Protein AF-A0A7Y2L3R4-F1 (afdb_monomer_lite)

Sequence (223 aa):
LKGSLLLSKILYKQKQALPRLQKMDKNLADEIADIRLYQFEINQQREMISNPTTYVDNLLSTQPADQVTPQLRKTLLELVNTRGDLLDRLNRELSSLLNESITLQLNQKQLLSTSQSLRATLDEQMFWIPSNKPLDLEWLQGAPRQLERQVITLPWTSSFSEVAEGLSKRPLLFLPFLLLMVALLWKRRYLYGKLNKIHQDIGHFKRDSQWHTPLAILINILL

Secondary structure (DSSP, 8-state):
----HHHHHHHHHHHHHS--GGGS-TTHHHHHHHHHHHHHHHHHHHHHTSSHHHHHHHHHTTS-GGG--HHHHHHHHHHHHHHHHHHHHHHHHHHHHHHHHHHHHHHHHHHHHHHHHHHHHHHHHHTTS-SS----HHHHHHHHHHHHHHHHHS-HHHHHHHHHHHHHH-HHHHHHHHHHHHHHHHHHHHHHHHHHHHHHHTT-TTS--TTHHHHHHHHHHH-

pLDDT: mean 79.45, std 12.55, range [40.34, 96.19]

Structure (mmCIF, N/CA/C/O backbone):
data_AF-A0A7Y2L3R4-F1
#
_entry.id   AF-A0A7Y2L3R4-F1
#
loop_
_atom_site.group_PDB
_atom_site.id
_atom_site.type_symbol
_atom_site.label_atom_id
_atom_site.label_alt_id
_atom_site.label_comp_id
_atom_site.label_asym_id
_atom_site.label_entity_id
_atom_site.label_seq_id
_atom_site.pdbx_PDB_ins_code
_atom_site.Cartn_x
_atom_site.Cartn_y
_atom_site.Cartn_z
_atom_site.occupancy
_atom_site.B_iso_or_equiv
_atom_site.auth_seq_id
_atom_site.auth_comp_id
_atom_site.auth_asym_id
_atom_site.auth_atom_id
_atom_site.pdbx_PDB_model_num
ATOM 1 N N . LEU A 1 1 ? 36.677 -8.728 -13.074 1.00 42.22 1 LEU A N 1
ATOM 2 C CA . LEU A 1 1 ? 35.454 -9.390 -12.552 1.00 42.22 1 LEU A CA 1
ATOM 3 C C . LEU A 1 1 ? 34.190 -8.717 -13.111 1.00 42.22 1 LEU A C 1
ATOM 5 O O . LEU A 1 1 ? 33.282 -8.365 -12.374 1.00 42.22 1 LEU A O 1
ATOM 9 N N . LYS A 1 2 ? 34.152 -8.517 -14.435 1.00 40.34 2 LYS A N 1
ATOM 10 C CA . LYS A 1 2 ? 33.036 -7.936 -15.191 1.00 40.34 2 LYS A CA 1
ATOM 11 C C . LYS A 1 2 ? 32.408 -9.078 -15.998 1.00 40.34 2 LYS A C 1
ATOM 13 O O . LYS A 1 2 ? 33.157 -9.810 -16.634 1.00 40.34 2 LYS A O 1
ATOM 18 N N . GLY A 1 3 ? 31.083 -9.226 -15.980 1.00 51.31 3 GLY A N 1
ATOM 19 C CA . GLY A 1 3 ? 30.382 -9.999 -17.016 1.00 51.31 3 GLY A CA 1
ATOM 20 C C . GLY A 1 3 ? 30.016 -11.457 -16.716 1.00 51.31 3 GLY A C 1
ATOM 21 O O . GLY A 1 3 ? 30.081 -12.287 -17.615 1.00 51.31 3 GLY A O 1
ATOM 22 N N . SER A 1 4 ? 29.567 -11.798 -15.504 1.00 60.72 4 SER A N 1
ATOM 23 C CA . SER A 1 4 ? 28.842 -13.067 -15.331 1.00 60.72 4 SER A CA 1
ATOM 24 C C . SER A 1 4 ? 27.381 -12.885 -15.763 1.00 60.72 4 SER A C 1
ATOM 26 O O . SER A 1 4 ? 26.569 -12.340 -15.019 1.00 60.72 4 SER A O 1
ATOM 28 N N . LEU A 1 5 ? 27.033 -13.372 -16.960 1.00 56.62 5 LEU A N 1
ATOM 29 C CA . LEU A 1 5 ? 25.644 -13.549 -17.433 1.00 56.62 5 LEU A CA 1
ATOM 30 C C . LEU A 1 5 ? 24.778 -14.353 -16.441 1.00 56.62 5 LEU A C 1
ATOM 32 O O . LEU A 1 5 ? 23.551 -14.271 -16.440 1.00 56.62 5 LEU A O 1
ATOM 36 N N . LEU A 1 6 ? 25.423 -15.150 -15.590 1.00 56.81 6 LEU A N 1
ATOM 37 C CA . LEU A 1 6 ? 24.792 -15.897 -14.511 1.00 56.81 6 LEU A CA 1
ATOM 38 C C . LEU A 1 6 ? 24.373 -14.968 -13.367 1.00 56.81 6 LEU A C 1
ATOM 40 O O . LEU A 1 6 ? 23.243 -15.074 -12.897 1.00 56.81 6 LEU A O 1
ATOM 44 N N . LEU A 1 7 ? 25.230 -14.014 -12.984 1.00 58.56 7 LEU A N 1
ATOM 45 C CA . LEU A 1 7 ? 24.904 -12.997 -11.982 1.00 58.56 7 LEU A CA 1
ATOM 46 C C . LEU A 1 7 ? 23.735 -12.127 -12.458 1.00 58.56 7 LEU A C 1
ATOM 48 O O . LEU A 1 7 ? 22.776 -11.959 -11.718 1.00 58.56 7 LEU A O 1
ATOM 52 N N . SER A 1 8 ? 23.737 -11.668 -13.712 1.00 60.59 8 SER A N 1
ATOM 53 C CA . SER A 1 8 ? 22.624 -10.874 -14.253 1.00 60.59 8 SER A CA 1
ATOM 54 C C . SER A 1 8 ? 21.303 -11.647 -14.289 1.00 60.59 8 SER A C 1
ATOM 56 O O . SER A 1 8 ? 20.259 -11.103 -13.937 1.00 60.59 8 SER A O 1
ATOM 58 N N . LYS A 1 9 ? 21.334 -12.940 -14.635 1.00 58.69 9 LYS A N 1
ATOM 59 C CA . LYS A 1 9 ? 20.153 -13.816 -14.616 1.00 58.69 9 LYS A CA 1
ATOM 60 C C . LYS A 1 9 ? 19.644 -14.076 -13.194 1.00 58.69 9 LYS A C 1
ATOM 62 O O . LYS A 1 9 ? 18.432 -14.167 -12.998 1.00 58.69 9 LYS A O 1
ATOM 67 N N . ILE A 1 10 ? 20.541 -14.177 -12.211 1.00 67.38 10 ILE A N 1
ATOM 68 C CA . ILE A 1 10 ? 20.192 -14.287 -10.786 1.00 67.38 10 ILE A CA 1
ATOM 69 C C . ILE A 1 10 ? 19.566 -12.978 -10.293 1.00 67.38 10 ILE A C 1
ATOM 71 O O . ILE A 1 10 ? 18.501 -13.026 -9.686 1.00 67.38 10 ILE A O 1
ATOM 75 N N . LEU A 1 11 ? 20.149 -11.825 -10.627 1.00 62.53 11 LEU A N 1
ATOM 76 C CA . LEU A 1 11 ? 19.617 -10.503 -10.279 1.00 62.53 11 LEU A CA 1
ATOM 77 C C . LEU A 1 11 ? 18.235 -10.263 -10.911 1.00 62.53 11 LEU A C 1
ATOM 79 O O . LEU A 1 11 ? 17.314 -9.805 -10.239 1.00 62.53 11 LEU A O 1
ATOM 83 N N . TYR A 1 12 ? 18.036 -10.664 -12.171 1.00 63.12 12 TYR A N 1
ATOM 84 C CA . TYR A 1 12 ? 16.735 -10.571 -12.844 1.00 63.12 12 TYR A CA 1
ATOM 85 C C . TYR A 1 12 ? 15.684 -11.480 -12.189 1.00 63.12 12 TYR A C 1
ATOM 87 O O . TYR A 1 12 ? 14.540 -11.070 -11.988 1.00 63.12 12 TYR A O 1
ATOM 95 N N . LYS A 1 13 ? 16.072 -12.703 -11.794 1.00 61.88 13 LYS A N 1
ATOM 96 C CA . LYS A 1 13 ? 15.208 -13.605 -11.019 1.00 61.88 13 LYS A CA 1
ATOM 97 C C . LYS A 1 13 ? 14.885 -13.042 -9.634 1.00 61.88 13 LYS A C 1
ATOM 99 O O . LYS A 1 13 ? 13.738 -13.135 -9.215 1.00 61.88 13 LYS A O 1
ATOM 104 N N . GLN A 1 14 ? 15.847 -12.419 -8.954 1.00 61.50 14 GLN A N 1
ATOM 105 C CA . GLN A 1 14 ? 15.622 -11.739 -7.675 1.00 61.50 14 GLN A CA 1
ATOM 106 C C . GLN A 1 14 ? 14.656 -10.558 -7.839 1.00 61.50 14 GLN A C 1
ATOM 108 O O . GLN A 1 14 ? 13.700 -10.452 -7.076 1.00 61.50 14 GLN A O 1
ATOM 113 N N . LYS A 1 15 ? 14.808 -9.741 -8.891 1.00 63.41 15 LYS A N 1
ATOM 114 C CA . LYS A 1 15 ? 13.870 -8.654 -9.222 1.00 63.41 15 LYS A CA 1
ATOM 115 C C . LYS A 1 15 ? 12.449 -9.167 -9.468 1.00 63.41 15 LYS A C 1
ATOM 117 O O . LYS A 1 15 ? 11.486 -8.545 -9.026 1.00 63.41 15 LYS A O 1
ATOM 122 N N . GLN A 1 16 ? 12.310 -10.289 -10.175 1.00 64.19 16 GLN A N 1
ATOM 123 C CA . GLN A 1 16 ? 11.012 -10.908 -10.463 1.00 64.19 16 GLN A CA 1
ATOM 124 C C . GLN A 1 16 ? 10.378 -11.585 -9.241 1.00 64.19 16 GLN A C 1
ATOM 126 O O . GLN A 1 16 ? 9.152 -11.626 -9.159 1.00 64.19 16 GLN A O 1
ATOM 131 N N . ALA A 1 17 ? 11.191 -12.082 -8.305 1.00 65.62 17 ALA A N 1
ATOM 132 C CA . ALA A 1 17 ? 10.742 -12.685 -7.052 1.00 65.62 17 ALA A CA 1
ATOM 133 C C . ALA A 1 17 ? 10.335 -11.652 -5.988 1.00 65.62 17 ALA A C 1
ATOM 135 O O . ALA A 1 17 ? 9.684 -12.018 -5.010 1.00 65.62 17 ALA A O 1
ATOM 136 N N . LEU A 1 18 ? 10.685 -10.369 -6.164 1.00 64.69 18 LEU A N 1
ATOM 137 C CA . LEU A 1 18 ? 10.228 -9.313 -5.262 1.00 64.69 18 LEU A CA 1
ATOM 138 C C . LEU A 1 18 ? 8.694 -9.256 -5.267 1.00 64.69 18 LEU A C 1
ATOM 140 O O . LEU A 1 18 ? 8.098 -9.154 -6.349 1.00 64.69 18 LEU A O 1
ATOM 144 N N . PRO A 1 19 ? 8.048 -9.263 -4.087 1.00 60.62 19 PRO A N 1
ATOM 145 C CA . PRO A 1 19 ? 6.599 -9.261 -3.994 1.00 60.62 19 PRO A CA 1
ATOM 146 C C . PRO A 1 19 ? 6.022 -8.092 -4.794 1.00 60.62 19 PRO A C 1
ATOM 148 O O . PRO A 1 19 ? 6.441 -6.935 -4.686 1.00 60.62 19 PRO A O 1
ATOM 151 N N . ARG A 1 20 ? 5.058 -8.395 -5.663 1.00 60.69 20 ARG A N 1
ATOM 152 C CA . ARG A 1 20 ? 4.275 -7.372 -6.354 1.00 60.69 20 ARG A CA 1
ATOM 153 C C . ARG A 1 20 ? 3.236 -6.872 -5.360 1.00 60.69 20 ARG A C 1
ATOM 155 O O . ARG A 1 20 ? 2.150 -7.427 -5.260 1.00 60.69 20 ARG A O 1
ATOM 162 N N . LEU A 1 21 ? 3.598 -5.832 -4.613 1.00 58.91 21 LEU A N 1
ATOM 163 C CA . LEU A 1 21 ? 2.827 -5.236 -3.510 1.00 58.91 21 LEU A CA 1
ATOM 164 C C . LEU A 1 21 ? 1.525 -4.528 -3.963 1.00 58.91 21 LEU A C 1
ATOM 166 O O . LEU A 1 21 ? 0.997 -3.676 -3.261 1.00 58.91 21 LEU A O 1
ATOM 170 N N . GLN A 1 22 ? 0.973 -4.892 -5.127 1.00 55.16 22 GLN A N 1
ATOM 171 C CA . GLN A 1 22 ? -0.303 -4.389 -5.654 1.00 55.16 22 GLN A CA 1
ATOM 172 C C . GLN A 1 22 ? -1.508 -4.760 -4.770 1.00 55.16 22 GLN A C 1
ATOM 174 O O . GLN A 1 22 ? -2.567 -4.168 -4.936 1.00 55.16 22 GLN A O 1
ATOM 179 N N . LYS A 1 23 ? -1.337 -5.703 -3.832 1.00 56.56 23 LYS A N 1
ATOM 180 C CA . LYS A 1 23 ? -2.344 -6.132 -2.848 1.00 56.56 23 LYS A CA 1
ATOM 181 C C . LYS A 1 23 ? -2.006 -5.716 -1.409 1.00 56.56 23 LYS A C 1
ATOM 183 O O . LYS A 1 23 ? -2.436 -6.382 -0.476 1.00 56.56 23 LYS A O 1
ATOM 188 N N . MET A 1 24 ? -1.177 -4.690 -1.211 1.00 62.41 24 MET A N 1
ATOM 189 C CA . MET A 1 24 ? -1.051 -4.105 0.124 1.00 62.41 24 MET A CA 1
ATOM 190 C C . MET A 1 24 ? -2.386 -3.453 0.478 1.00 62.41 24 MET A C 1
ATOM 192 O O . MET A 1 24 ? -2.921 -2.712 -0.352 1.00 62.41 24 MET A O 1
ATOM 196 N N . ASP A 1 25 ? -2.914 -3.736 1.665 1.00 65.75 25 ASP A N 1
ATOM 197 C CA . ASP A 1 25 ? -4.165 -3.133 2.102 1.00 65.75 25 ASP A CA 1
ATOM 198 C C . ASP A 1 25 ? -3.975 -1.621 2.260 1.00 65.75 25 ASP A C 1
ATOM 200 O O . ASP A 1 25 ? -3.247 -1.150 3.135 1.00 65.75 25 ASP A O 1
ATOM 204 N N . LYS A 1 26 ? -4.564 -0.853 1.342 1.00 66.75 26 LYS A N 1
ATOM 205 C CA . LYS A 1 26 ? -4.455 0.610 1.351 1.00 66.75 26 LYS A CA 1
ATOM 206 C C . LYS A 1 26 ? -5.298 1.224 2.465 1.00 66.75 26 LYS A C 1
ATOM 208 O O . LYS A 1 26 ? -5.031 2.364 2.833 1.00 66.75 26 LYS A O 1
ATOM 213 N N . ASN A 1 27 ? -6.248 0.463 3.003 1.00 78.88 27 ASN A N 1
ATOM 214 C CA . ASN A 1 27 ? -7.241 0.953 3.947 1.00 78.88 27 ASN A CA 1
ATOM 215 C C . ASN A 1 27 ? -6.775 0.825 5.402 1.00 78.88 27 ASN A C 1
ATOM 217 O O . ASN A 1 27 ? -7.408 1.383 6.287 1.00 78.88 27 ASN A O 1
ATOM 221 N N . LEU A 1 28 ? -5.629 0.183 5.672 1.00 83.88 28 LEU A N 1
ATOM 222 C CA . LEU A 1 28 ? -5.115 0.023 7.038 1.00 83.88 28 LEU A CA 1
ATOM 223 C C . LEU A 1 28 ? -4.879 1.371 7.746 1.00 83.88 28 LEU A C 1
ATOM 225 O O . LEU A 1 28 ? -4.994 1.472 8.962 1.00 83.88 28 LEU A O 1
ATOM 229 N N . ALA A 1 29 ? -4.532 2.426 6.999 1.00 85.81 29 ALA A N 1
ATOM 230 C CA . ALA A 1 29 ? -4.405 3.770 7.565 1.00 85.81 29 ALA A CA 1
ATOM 231 C C . ALA A 1 29 ? -5.750 4.331 8.051 1.00 85.81 29 ALA A C 1
ATOM 233 O O . ALA A 1 29 ? -5.790 4.960 9.109 1.00 85.81 29 ALA A O 1
ATOM 234 N N . ASP A 1 30 ? -6.810 4.082 7.284 1.00 88.88 30 ASP A N 1
ATOM 235 C CA . ASP A 1 30 ? -8.166 4.540 7.574 1.00 88.88 30 ASP A CA 1
ATOM 236 C C . ASP A 1 30 ? -8.744 3.733 8.745 1.00 88.88 30 ASP A C 1
ATOM 238 O O . ASP A 1 30 ? -9.214 4.319 9.713 1.00 88.88 30 ASP A O 1
ATOM 242 N N . GLU A 1 31 ? -8.554 2.410 8.758 1.00 86.88 31 GLU A N 1
ATOM 243 C CA . GLU A 1 31 ? -8.952 1.548 9.881 1.00 86.88 31 GLU A CA 1
ATOM 244 C C . GLU A 1 31 ? -8.276 1.956 11.202 1.00 86.88 31 GLU A C 1
ATOM 246 O O . GLU A 1 31 ? -8.920 2.005 12.250 1.00 86.88 31 GLU A O 1
ATOM 251 N N . ILE A 1 32 ? -6.984 2.312 11.178 1.00 90.06 32 ILE A N 1
ATOM 252 C CA . ILE A 1 32 ? -6.288 2.838 12.366 1.00 90.06 32 ILE A CA 1
ATOM 253 C C . ILE A 1 32 ? -6.919 4.157 12.836 1.00 90.06 32 ILE A C 1
ATOM 255 O O . ILE A 1 32 ? -6.999 4.399 14.044 1.00 90.06 32 ILE A O 1
ATOM 259 N N . ALA A 1 33 ? -7.330 5.031 11.914 1.00 91.81 33 ALA A N 1
ATOM 260 C CA . ALA A 1 33 ? -7.985 6.289 12.258 1.00 91.81 33 ALA A CA 1
ATOM 261 C C . ALA A 1 33 ? -9.368 6.046 12.884 1.00 91.81 33 ALA A C 1
ATOM 263 O O . ALA A 1 33 ? -9.672 6.640 13.921 1.00 91.81 33 ALA A O 1
ATOM 264 N N . ASP A 1 34 ? -10.142 5.117 12.329 1.00 93.88 34 ASP A N 1
ATOM 265 C CA . ASP A 1 34 ? -11.454 4.726 12.845 1.00 93.88 34 ASP A CA 1
ATOM 266 C C . ASP A 1 34 ? -11.349 4.108 14.247 1.00 93.88 34 ASP A C 1
ATOM 268 O O . ASP A 1 34 ? -12.085 4.495 15.156 1.00 93.88 34 ASP A O 1
ATOM 272 N N . ILE A 1 35 ? -10.373 3.219 14.478 1.00 92.06 35 ILE A N 1
ATOM 273 C CA . ILE A 1 35 ? -10.120 2.640 15.808 1.00 92.06 35 ILE A CA 1
ATOM 274 C C . ILE A 1 35 ? -9.769 3.734 16.824 1.00 92.06 35 ILE A C 1
ATOM 276 O O . ILE A 1 35 ? -10.233 3.684 17.964 1.00 92.06 35 ILE A O 1
ATOM 280 N N . ARG A 1 36 ? -8.978 4.746 16.438 1.00 93.44 36 ARG A N 1
ATOM 281 C CA . ARG A 1 36 ? -8.651 5.885 17.318 1.00 93.44 36 ARG A CA 1
ATOM 282 C C . ARG A 1 36 ? -9.876 6.721 17.661 1.00 93.44 36 ARG A C 1
ATOM 284 O O . ARG A 1 36 ? -10.014 7.135 18.811 1.00 93.44 36 ARG A O 1
ATOM 291 N N . LEU A 1 37 ? -10.745 6.970 16.683 1.00 96.19 37 LEU A N 1
ATOM 292 C CA . LEU A 1 37 ? -11.998 7.682 16.914 1.00 96.19 37 LEU A CA 1
ATOM 293 C C . LEU A 1 37 ? -12.888 6.899 17.883 1.00 96.19 37 LEU A C 1
ATOM 295 O O . LEU A 1 37 ? -13.349 7.451 18.879 1.00 96.19 37 LEU A O 1
ATOM 299 N N . TYR A 1 38 ? -13.043 5.595 17.661 1.00 93.62 38 TYR A N 1
ATOM 300 C CA . TYR A 1 38 ? -13.817 4.743 18.556 1.00 93.62 38 TYR A CA 1
ATOM 301 C C . TYR A 1 38 ? -13.212 4.690 19.968 1.00 93.62 38 TYR A C 1
ATOM 303 O O . TYR A 1 38 ? -13.926 4.783 20.964 1.00 93.62 38 TYR A 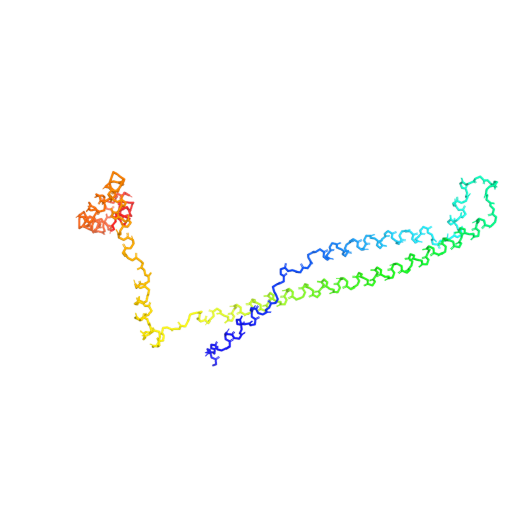O 1
ATOM 311 N N . GLN A 1 39 ? -11.883 4.630 20.085 1.00 93.12 39 GLN A N 1
ATOM 312 C CA . GLN A 1 39 ? -11.197 4.699 21.375 1.00 93.12 39 GLN A CA 1
ATOM 313 C C . GLN A 1 39 ? -11.489 6.012 22.117 1.00 93.12 39 GLN A C 1
ATOM 315 O O . GLN A 1 39 ? -11.687 6.006 23.335 1.00 93.12 39 GLN A O 1
ATOM 320 N N . PHE A 1 40 ? -11.539 7.135 21.400 1.00 95.81 40 PHE A N 1
ATOM 321 C CA . PHE A 1 40 ? -11.927 8.420 21.972 1.00 95.81 40 PHE A CA 1
ATOM 322 C C . PHE A 1 40 ? -13.363 8.386 22.516 1.00 95.81 40 PHE A C 1
ATOM 324 O O . PHE A 1 40 ? -13.581 8.771 23.664 1.00 95.81 40 PHE A O 1
ATOM 331 N N . GLU A 1 41 ? -14.319 7.850 21.756 1.00 94.88 41 GLU A N 1
ATOM 332 C CA . GLU A 1 41 ? -15.712 7.700 22.202 1.00 94.88 41 GLU A CA 1
ATOM 333 C C . GLU A 1 41 ? -15.838 6.801 23.442 1.00 94.88 41 GLU A C 1
ATOM 335 O O . GLU A 1 41 ? -16.549 7.138 24.392 1.00 94.88 41 GLU A O 1
ATOM 340 N N . ILE A 1 42 ? -15.117 5.675 23.481 1.00 94.50 42 ILE A N 1
ATOM 341 C CA . ILE A 1 42 ? -15.088 4.780 24.647 1.00 94.50 42 ILE A CA 1
ATOM 342 C C . ILE A 1 42 ? -14.528 5.499 25.875 1.00 94.50 42 ILE A C 1
ATOM 344 O O . ILE A 1 42 ? -15.075 5.357 26.972 1.00 94.50 42 ILE A O 1
ATOM 348 N N . ASN A 1 43 ? -13.476 6.301 25.711 1.00 93.56 43 ASN A N 1
ATOM 349 C CA . ASN A 1 43 ? -12.927 7.092 26.808 1.00 93.56 43 ASN A CA 1
ATOM 350 C C . ASN A 1 43 ? -13.922 8.147 27.307 1.00 93.56 43 ASN A C 1
ATOM 352 O O . ASN A 1 43 ? -14.109 8.248 28.517 1.00 93.56 43 ASN A O 1
ATOM 356 N N . GLN A 1 44 ? -14.644 8.833 26.414 1.00 94.62 44 GLN A N 1
ATOM 357 C CA . GLN A 1 44 ? -15.716 9.750 26.817 1.00 94.62 44 GLN A CA 1
ATOM 358 C C . GLN A 1 44 ? -16.812 9.035 27.618 1.00 94.62 44 GLN A C 1
ATOM 360 O O . GLN A 1 44 ? -17.243 9.526 28.661 1.00 94.62 44 GLN A O 1
ATOM 365 N N . GLN A 1 45 ? -17.243 7.845 27.185 1.00 92.25 45 GLN A N 1
ATOM 366 C CA . GLN A 1 45 ? -18.233 7.065 27.934 1.00 92.25 45 GLN A CA 1
ATOM 367 C C . GLN A 1 45 ? -17.713 6.638 29.311 1.00 92.25 45 GLN A C 1
ATOM 369 O O . GLN A 1 45 ? -18.467 6.689 30.283 1.00 92.25 45 GLN A O 1
ATOM 374 N N . ARG A 1 46 ? -16.437 6.242 29.415 1.00 93.25 46 ARG A N 1
ATOM 375 C CA . ARG A 1 46 ? -15.795 5.898 30.696 1.00 93.25 46 ARG A CA 1
ATOM 376 C C . ARG A 1 46 ? -15.744 7.092 31.640 1.00 93.25 46 ARG A C 1
ATOM 378 O O . ARG A 1 46 ? -16.007 6.924 32.825 1.00 93.25 46 ARG A O 1
ATOM 385 N N . GLU A 1 47 ? -15.452 8.285 31.131 1.00 92.81 47 GLU A N 1
ATOM 386 C CA . GLU A 1 47 ? -15.453 9.511 31.933 1.00 92.81 47 GLU A CA 1
ATOM 387 C C . GLU A 1 47 ? -16.845 9.815 32.500 1.00 92.81 47 GLU A C 1
ATOM 389 O O . GLU A 1 47 ? -16.966 10.102 33.695 1.00 92.81 47 GLU A O 1
ATOM 394 N N . MET A 1 48 ? -17.902 9.652 31.692 1.00 90.06 48 MET A N 1
ATOM 395 C CA . MET A 1 48 ? -19.293 9.853 32.128 1.00 90.06 48 MET A CA 1
ATOM 396 C C . MET A 1 48 ? -19.705 8.929 33.280 1.00 90.06 48 MET A C 1
ATOM 398 O O . MET A 1 48 ? -20.479 9.342 34.142 1.00 90.06 48 MET A O 1
ATOM 402 N N 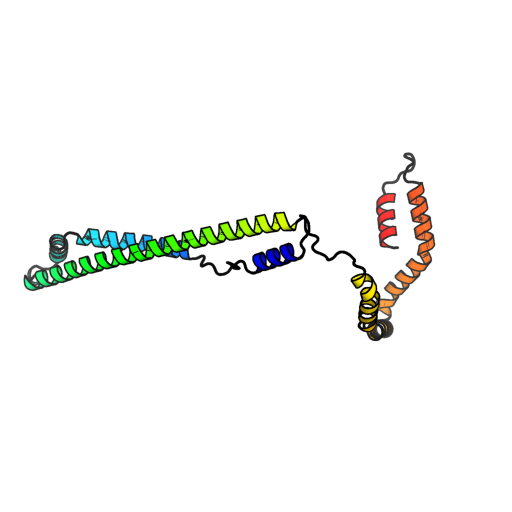. ILE A 1 49 ? -19.199 7.692 33.304 1.00 91.81 49 ILE A N 1
ATOM 403 C CA . ILE A 1 49 ? -19.515 6.702 34.347 1.00 91.81 49 ILE A CA 1
ATOM 404 C C . ILE A 1 49 ? -18.383 6.511 35.366 1.00 91.81 49 ILE A C 1
ATOM 406 O O . ILE A 1 49 ? -18.419 5.562 36.146 1.00 91.81 49 ILE A O 1
ATOM 410 N N . SER A 1 50 ? -17.390 7.409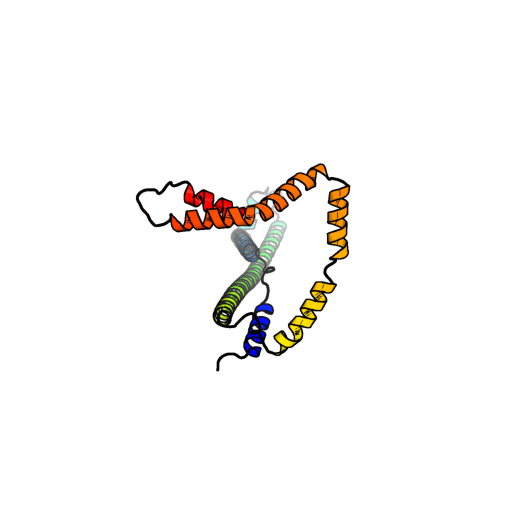 35.384 1.00 89.44 50 SER A N 1
ATOM 411 C CA . SER A 1 50 ? -16.208 7.312 36.257 1.00 89.44 50 SER A CA 1
ATOM 412 C C . SER A 1 50 ? -16.560 7.267 37.745 1.00 89.44 50 SER A C 1
ATOM 414 O O . SER A 1 50 ? -15.860 6.627 38.528 1.00 89.44 50 SER A O 1
ATOM 416 N N . ASN A 1 51 ? -17.674 7.901 38.127 1.00 92.25 51 ASN A N 1
ATOM 417 C CA . ASN A 1 51 ? -18.299 7.754 39.433 1.00 92.25 51 ASN A CA 1
ATOM 418 C C . ASN A 1 51 ? -19.696 7.123 39.275 1.00 92.25 51 ASN A C 1
ATOM 420 O O . ASN A 1 51 ? -20.679 7.846 39.081 1.00 92.25 51 ASN A O 1
ATOM 424 N N . PRO A 1 52 ? -19.801 5.784 39.371 1.00 90.88 52 PRO A N 1
ATOM 425 C CA . PRO A 1 52 ? -21.056 5.051 39.213 1.00 90.88 52 PRO A CA 1
ATOM 426 C C . PRO A 1 52 ? -22.150 5.520 40.171 1.00 90.88 52 PRO A C 1
ATOM 428 O O . PRO A 1 52 ? -23.312 5.602 39.782 1.00 90.88 52 PRO A O 1
ATOM 431 N N . THR A 1 53 ? -21.779 5.881 41.404 1.00 92.00 53 THR A N 1
ATOM 432 C CA . THR A 1 53 ? -22.710 6.380 42.424 1.00 92.00 53 THR A CA 1
ATOM 433 C C . THR A 1 53 ? -23.343 7.692 41.989 1.00 92.00 53 THR A C 1
ATOM 435 O O . THR A 1 53 ? -24.562 7.772 41.877 1.00 92.00 53 THR A O 1
ATOM 438 N N . THR A 1 54 ? -22.522 8.689 41.655 1.00 92.00 54 THR A N 1
ATOM 439 C CA . THR A 1 54 ? -23.007 9.992 41.182 1.00 92.00 54 THR A CA 1
ATOM 440 C C . THR A 1 54 ? -23.782 9.867 39.870 1.00 92.00 54 THR A C 1
ATOM 442 O O . THR A 1 54 ? -24.790 10.541 39.686 1.00 92.00 54 THR A O 1
ATOM 445 N N . TYR A 1 55 ? -23.344 8.991 38.962 1.00 92.00 55 TYR A N 1
ATOM 446 C CA . TYR A 1 55 ? -24.028 8.748 37.694 1.00 92.00 55 TYR A CA 1
ATOM 447 C C . TYR A 1 55 ? -25.438 8.179 37.903 1.00 92.00 55 TYR A C 1
ATOM 449 O O . TYR A 1 55 ? -26.401 8.706 37.346 1.00 92.00 55 TYR A O 1
ATOM 457 N N . VAL A 1 56 ? -25.581 7.145 38.739 1.00 92.56 5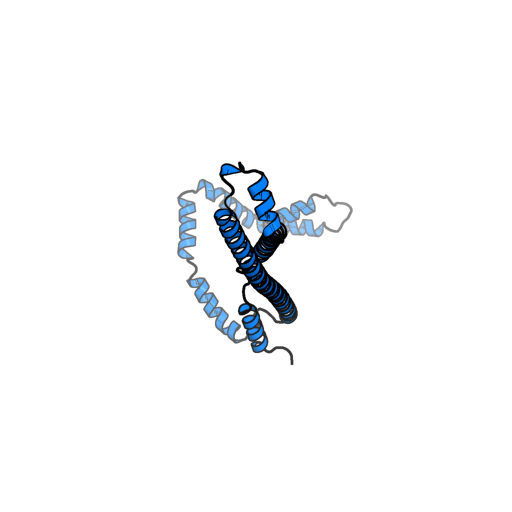6 VAL A N 1
ATOM 458 C CA . VAL A 1 56 ? -26.886 6.549 39.064 1.00 92.56 56 VAL A CA 1
ATOM 459 C C . VAL A 1 56 ? -27.763 7.530 39.839 1.00 92.56 56 VAL A C 1
ATOM 461 O O . VAL A 1 56 ? -28.945 7.642 39.530 1.00 92.56 56 VAL A O 1
ATOM 464 N N . ASP A 1 57 ? -27.205 8.275 40.794 1.00 91.00 57 ASP A N 1
ATOM 465 C CA . ASP A 1 57 ? -27.961 9.264 41.567 1.00 91.00 57 ASP A CA 1
ATOM 466 C C . ASP A 1 57 ? -28.486 10.402 40.661 1.00 91.00 57 ASP A C 1
ATOM 468 O O . ASP A 1 57 ? -29.653 10.782 40.762 1.00 91.00 57 ASP A O 1
ATOM 472 N N . ASN A 1 58 ? -27.690 10.870 39.690 1.00 91.12 58 ASN A N 1
ATOM 473 C CA . ASN A 1 58 ? -28.143 11.821 38.666 1.00 91.12 58 ASN A CA 1
ATOM 474 C C . ASN A 1 58 ? -29.253 11.226 37.782 1.00 91.12 58 ASN A C 1
ATOM 476 O O . ASN A 1 58 ? -30.242 11.895 37.484 1.00 91.12 58 ASN A O 1
ATOM 480 N N . LEU A 1 59 ? -29.130 9.957 37.390 1.00 89.44 59 LEU A N 1
ATOM 481 C CA . LEU A 1 59 ? -30.118 9.275 36.551 1.00 89.44 59 LEU A CA 1
ATOM 482 C C . LEU A 1 59 ? -31.451 9.072 37.290 1.00 89.44 59 LEU A C 1
ATOM 484 O O . LEU A 1 59 ? -32.517 9.228 36.702 1.00 89.44 59 LEU A O 1
ATOM 488 N N . LEU A 1 60 ? -31.399 8.797 38.594 1.00 89.56 60 LEU A N 1
ATOM 489 C CA . LEU A 1 60 ? -32.577 8.659 39.451 1.00 89.56 60 LEU A CA 1
ATOM 490 C C . LEU A 1 60 ? -33.209 10.006 39.825 1.00 89.56 60 LEU A C 1
ATOM 492 O O . LEU A 1 60 ? -34.408 10.047 40.079 1.00 89.56 60 LEU A O 1
ATOM 496 N N . SER A 1 61 ? -32.456 11.112 39.811 1.00 87.62 61 SER A N 1
ATOM 497 C CA . SER A 1 61 ? -32.986 12.447 40.144 1.00 87.62 61 SER A CA 1
ATOM 498 C C . SER A 1 61 ? -34.060 12.959 39.174 1.00 87.62 61 SER A C 1
ATOM 500 O O . SER A 1 61 ? -34.839 13.843 39.521 1.00 87.62 61 SER A O 1
ATOM 502 N N . THR A 1 62 ? -34.125 12.389 37.969 1.00 84.75 62 THR A N 1
ATOM 503 C CA . THR A 1 62 ? -35.146 12.703 36.956 1.00 84.75 62 THR A CA 1
ATOM 504 C C . THR A 1 62 ? -36.386 11.808 37.042 1.00 84.75 62 THR A C 1
ATOM 506 O O . THR A 1 62 ? -37.330 12.014 36.282 1.00 84.75 62 THR A O 1
ATOM 509 N N . GLN A 1 63 ? -36.413 10.834 37.960 1.00 84.81 63 GLN A N 1
ATOM 510 C CA . GLN A 1 63 ? -37.521 9.890 38.126 1.00 84.81 63 GLN A CA 1
ATOM 511 C C . GLN A 1 63 ? -38.445 10.280 39.295 1.00 84.81 63 GLN A C 1
ATOM 513 O O . GLN A 1 63 ? -37.988 10.880 40.269 1.00 84.81 63 GLN A O 1
ATOM 518 N N . PRO A 1 64 ? -39.747 9.932 39.245 1.00 84.44 64 PRO A N 1
ATOM 519 C CA . PRO A 1 64 ? -40.663 10.178 40.356 1.00 84.44 64 PRO A CA 1
ATOM 520 C C . PRO A 1 64 ? -40.232 9.406 41.611 1.00 84.44 64 PRO A C 1
ATOM 522 O O . PRO A 1 64 ? -39.876 8.229 41.524 1.00 84.44 64 PRO A O 1
ATOM 525 N N . ALA A 1 65 ? -40.322 10.040 42.786 1.00 75.50 65 ALA A N 1
ATOM 526 C CA . ALA A 1 65 ? -39.867 9.471 44.061 1.00 75.50 65 ALA A CA 1
ATOM 527 C C . ALA A 1 65 ? -40.506 8.107 44.394 1.00 75.50 65 ALA A C 1
ATOM 529 O O . ALA A 1 65 ? -39.846 7.246 44.972 1.00 75.50 65 ALA A O 1
ATOM 530 N N . ASP A 1 66 ? -41.744 7.876 43.951 1.00 74.88 66 ASP A N 1
ATOM 531 C CA . ASP A 1 66 ? -42.494 6.633 44.182 1.00 74.88 66 ASP A CA 1
ATOM 532 C C . ASP A 1 66 ? -41.894 5.411 43.459 1.00 74.88 66 ASP A C 1
ATOM 534 O O . ASP A 1 66 ? -42.191 4.268 43.804 1.00 74.88 66 ASP A O 1
ATOM 538 N N . GLN A 1 67 ? -41.043 5.635 42.452 1.00 76.25 67 GLN A N 1
ATOM 539 C CA . GLN A 1 67 ? -40.421 4.582 41.638 1.00 76.25 67 GLN A CA 1
ATOM 540 C C . GLN A 1 67 ? -38.965 4.295 42.044 1.00 76.25 67 GLN A C 1
ATOM 542 O O . GLN A 1 67 ? -38.385 3.287 41.629 1.00 76.25 67 GLN A O 1
ATOM 547 N N . VAL A 1 68 ? -38.361 5.144 42.883 1.00 82.69 68 VAL A N 1
ATOM 548 C CA . VAL A 1 68 ? -36.959 5.024 43.301 1.00 82.69 68 VAL A CA 1
ATOM 549 C C . VAL A 1 68 ? -36.855 4.100 44.515 1.00 82.69 68 VAL A C 1
ATOM 551 O O . VAL A 1 68 ? -36.848 4.529 45.666 1.00 82.69 68 VAL A O 1
ATOM 554 N N . THR A 1 69 ? -36.761 2.792 44.262 1.00 89.12 69 THR A N 1
ATOM 555 C CA . THR A 1 69 ? -36.544 1.800 45.328 1.00 89.12 69 THR A CA 1
ATOM 556 C C . THR A 1 69 ? -35.049 1.569 45.607 1.00 89.12 69 THR A C 1
ATOM 558 O O . THR A 1 69 ? -34.227 1.616 44.684 1.00 89.12 69 THR A O 1
ATOM 561 N N . PRO A 1 70 ? -34.656 1.235 46.855 1.00 88.00 70 PRO A N 1
ATOM 562 C CA . PRO A 1 70 ? -33.269 0.882 47.180 1.00 88.00 70 PRO A CA 1
ATOM 563 C C . PRO A 1 70 ? -32.735 -0.302 46.362 1.00 88.00 70 PRO A C 1
ATOM 565 O O . PRO A 1 70 ? -31.555 -0.337 46.009 1.00 88.00 70 PRO A O 1
ATOM 568 N N . GLN A 1 71 ? -33.612 -1.255 46.027 1.00 89.69 71 GLN A N 1
ATOM 569 C CA . GLN A 1 71 ? -33.271 -2.414 45.206 1.00 89.69 71 GLN A CA 1
ATOM 570 C C . GLN A 1 71 ? -32.946 -2.002 43.763 1.00 89.69 71 GLN A C 1
ATOM 572 O O . GLN A 1 71 ? -31.920 -2.422 43.235 1.00 89.69 71 GLN A O 1
ATOM 577 N N . LEU A 1 72 ? -33.758 -1.123 43.158 1.00 89.38 72 LEU A N 1
ATOM 578 C CA . LEU A 1 72 ? -33.504 -0.571 41.823 1.00 89.38 72 LEU A CA 1
ATOM 579 C C . LEU A 1 72 ? -32.163 0.167 41.771 1.00 89.38 72 LEU A C 1
ATOM 581 O O . LEU A 1 72 ? -31.364 -0.075 40.867 1.00 89.38 72 LEU A O 1
ATOM 585 N N . ARG A 1 73 ? -31.883 1.020 42.768 1.00 92.06 73 ARG A N 1
ATOM 586 C CA . ARG A 1 73 ? -30.598 1.728 42.870 1.00 92.06 73 ARG A CA 1
ATOM 587 C C . ARG A 1 73 ? -29.424 0.752 42.917 1.00 92.06 73 ARG A C 1
ATOM 589 O O . ARG A 1 73 ? -28.447 0.944 42.199 1.00 92.06 73 ARG A O 1
ATOM 596 N N . LYS A 1 74 ? -29.522 -0.309 43.726 1.00 93.50 74 LYS A N 1
ATOM 597 C CA . LYS A 1 74 ? -28.483 -1.344 43.820 1.00 93.50 74 LYS A CA 1
ATOM 598 C C . LYS A 1 74 ? -28.249 -2.040 42.475 1.00 93.50 74 LYS A C 1
ATOM 600 O O . LYS A 1 74 ? -27.101 -2.163 42.062 1.00 93.50 74 LYS A O 1
ATOM 605 N N . THR A 1 75 ? -29.313 -2.441 41.778 1.00 93.75 75 THR A N 1
ATOM 606 C CA . THR A 1 75 ? -29.212 -3.090 40.460 1.00 93.75 75 THR A CA 1
ATOM 607 C C . THR A 1 75 ? -28.609 -2.162 39.403 1.00 93.75 75 THR A C 1
ATOM 609 O O . THR A 1 75 ? -27.761 -2.594 38.627 1.00 93.75 75 THR A O 1
ATOM 612 N N . LEU A 1 76 ? -28.988 -0.879 39.384 1.00 92.81 76 LEU A N 1
ATOM 613 C CA . LEU A 1 76 ? -28.399 0.102 38.467 1.00 92.81 76 LEU A CA 1
ATOM 614 C C . LEU A 1 76 ? -26.911 0.322 38.741 1.00 92.81 76 LEU A C 1
ATOM 616 O O . LEU A 1 76 ? -26.127 0.382 37.799 1.00 92.81 76 LEU A O 1
ATOM 620 N N . LEU A 1 77 ? -26.507 0.396 40.012 1.00 95.12 77 LEU A N 1
ATOM 621 C CA . LEU A 1 77 ? -25.092 0.499 40.377 1.00 95.12 77 LEU A CA 1
ATOM 622 C C . LEU A 1 77 ? -24.296 -0.715 39.898 1.00 95.12 77 LEU A C 1
ATOM 624 O O . LEU A 1 77 ? -23.233 -0.551 39.307 1.00 95.12 77 LEU A O 1
ATOM 628 N N . GLU A 1 78 ? -24.813 -1.925 40.106 1.00 95.56 78 GLU A N 1
ATOM 629 C CA . GLU A 1 78 ? -24.176 -3.158 39.633 1.00 95.56 78 GLU A CA 1
ATOM 630 C C . GLU A 1 78 ? -24.050 -3.186 38.100 1.00 95.56 78 GLU A C 1
ATOM 632 O O . GLU A 1 78 ? -22.990 -3.526 37.568 1.00 95.56 78 GLU A O 1
ATOM 637 N N . LEU A 1 79 ? -25.086 -2.738 37.384 1.00 95.06 79 LEU A N 1
ATOM 638 C CA . LEU A 1 79 ? -25.072 -2.642 35.925 1.00 95.06 79 LEU A CA 1
ATOM 639 C C . LEU A 1 79 ? -24.049 -1.613 35.421 1.00 95.06 79 LEU A C 1
ATOM 641 O O . LEU A 1 79 ? -23.305 -1.897 34.483 1.00 95.06 79 LEU A O 1
ATOM 645 N N . VAL A 1 80 ? -23.991 -0.427 36.033 1.00 95.00 80 VAL A N 1
ATOM 646 C CA . VAL A 1 80 ? -23.042 0.632 35.652 1.00 95.00 80 VAL A CA 1
ATOM 647 C C . VAL A 1 80 ? -21.604 0.213 35.957 1.00 95.00 80 VAL A C 1
ATOM 649 O O . VAL A 1 80 ? -20.734 0.422 35.114 1.00 95.00 80 VAL A O 1
ATOM 652 N N . ASN A 1 81 ? -21.359 -0.451 37.090 1.00 94.94 81 ASN A N 1
ATOM 653 C CA . ASN A 1 81 ? -20.054 -1.041 37.404 1.00 94.94 81 ASN A CA 1
ATOM 654 C C . ASN A 1 81 ? -19.644 -2.079 36.349 1.00 94.94 81 ASN A C 1
ATOM 656 O O . ASN A 1 81 ? -18.559 -1.986 35.781 1.00 94.94 81 ASN A O 1
ATOM 660 N N . THR A 1 82 ? -20.546 -3.008 36.013 1.00 95.56 82 THR A N 1
ATOM 661 C CA . THR A 1 82 ? -20.303 -4.016 34.967 1.00 95.56 82 THR A CA 1
ATOM 662 C C . THR A 1 82 ? -19.999 -3.362 33.617 1.00 95.56 82 THR A C 1
ATOM 664 O O . THR A 1 82 ? -19.079 -3.773 32.910 1.00 95.56 82 THR A O 1
ATOM 667 N N . ARG A 1 83 ? -20.738 -2.307 33.252 1.00 95.19 83 ARG A N 1
ATOM 668 C CA . ARG A 1 83 ? -20.479 -1.531 32.034 1.00 95.19 83 ARG A CA 1
ATOM 669 C C . ARG A 1 83 ? -19.097 -0.875 32.071 1.00 95.19 83 ARG A C 1
ATOM 671 O O . ARG A 1 83 ? -18.397 -0.922 31.063 1.00 95.19 83 ARG A O 1
ATOM 678 N N . GLY A 1 84 ? -18.699 -0.297 33.203 1.00 94.06 84 GLY A N 1
ATOM 679 C CA . GLY A 1 84 ? -17.364 0.270 33.411 1.00 94.06 84 GLY A CA 1
ATOM 680 C C . GLY A 1 84 ? -16.253 -0.741 33.150 1.00 94.06 84 GLY A C 1
ATOM 681 O O . GLY A 1 84 ? -15.357 -0.470 32.349 1.00 94.06 84 GLY A O 1
ATOM 682 N N . ASP A 1 85 ? -16.366 -1.933 33.734 1.00 94.69 85 ASP A N 1
ATOM 683 C CA . ASP A 1 85 ? -15.399 -3.018 33.545 1.00 94.69 85 ASP A CA 1
ATOM 684 C C . ASP A 1 85 ? -15.318 -3.484 32.085 1.00 94.69 85 ASP A C 1
ATOM 686 O O . ASP A 1 85 ? -14.226 -3.731 31.561 1.00 94.69 85 ASP A O 1
ATOM 690 N N . LEU A 1 86 ? -16.462 -3.591 31.401 1.00 95.56 86 LEU A N 1
ATOM 691 C CA . LEU A 1 86 ? -16.507 -3.955 29.984 1.00 95.56 86 LEU A CA 1
ATOM 692 C C . LEU A 1 86 ? -15.860 -2.888 29.098 1.00 95.56 86 LEU A C 1
ATOM 694 O O . LEU A 1 86 ? -15.081 -3.240 28.214 1.00 95.56 86 LEU A O 1
ATOM 698 N N . LEU A 1 87 ? -16.127 -1.602 29.346 1.00 95.50 87 LEU A N 1
ATOM 699 C CA . LEU A 1 87 ? -15.489 -0.507 28.609 1.00 95.50 87 LEU A CA 1
ATOM 700 C C . LEU A 1 87 ? -13.973 -0.476 28.844 1.00 95.50 87 LEU A C 1
ATOM 702 O O . LEU A 1 87 ? -13.211 -0.203 27.920 1.00 95.50 87 LEU A O 1
ATOM 706 N N . ASP A 1 88 ? -13.518 -0.791 30.056 1.00 94.06 88 ASP A N 1
ATOM 707 C CA . ASP A 1 88 ? -12.095 -0.866 30.386 1.00 94.06 88 ASP A CA 1
ATOM 708 C C . ASP A 1 88 ? -11.394 -2.038 29.676 1.00 94.06 88 ASP A C 1
ATOM 710 O O . ASP A 1 88 ? -10.301 -1.887 29.127 1.00 94.06 88 ASP A O 1
ATOM 714 N N . ARG A 1 89 ? -12.042 -3.210 29.624 1.00 95.19 89 ARG A N 1
ATOM 715 C CA . ARG A 1 89 ? -11.575 -4.354 28.819 1.00 95.19 89 ARG A CA 1
ATOM 716 C C . ARG A 1 89 ? -11.541 -4.015 27.332 1.00 95.19 89 ARG A C 1
ATOM 718 O O . ARG A 1 89 ? -10.511 -4.227 26.703 1.00 95.19 89 ARG A O 1
ATOM 725 N N . LEU A 1 90 ? -12.613 -3.436 26.798 1.00 94.94 90 LEU A N 1
ATOM 726 C CA . LEU A 1 90 ? -12.693 -3.039 25.394 1.00 94.94 90 LEU A CA 1
ATOM 727 C C . LEU A 1 90 ? -11.586 -2.044 25.025 1.00 94.94 90 LEU A C 1
ATOM 729 O O . LEU A 1 90 ? -10.924 -2.219 24.010 1.00 94.94 90 LEU A O 1
ATOM 733 N N . ASN A 1 91 ? -11.323 -1.042 25.866 1.00 93.19 91 ASN A N 1
ATOM 734 C CA . ASN A 1 91 ? -10.255 -0.074 25.620 1.00 93.19 91 ASN A CA 1
ATOM 735 C C . ASN A 1 91 ? -8.856 -0.722 25.580 1.00 93.19 91 ASN A C 1
ATOM 737 O O . ASN A 1 91 ? -8.013 -0.328 24.769 1.00 93.19 91 ASN A O 1
ATOM 741 N N . ARG A 1 92 ? -8.602 -1.731 26.426 1.00 94.56 92 ARG A N 1
ATOM 742 C CA . ARG A 1 92 ? -7.353 -2.511 26.378 1.00 94.56 92 ARG A CA 1
ATOM 743 C C . ARG A 1 92 ? -7.222 -3.290 25.071 1.00 94.56 92 ARG A C 1
ATOM 745 O O . ARG A 1 92 ? -6.174 -3.208 24.435 1.00 94.56 92 ARG A O 1
ATOM 752 N N . GLU A 1 93 ? -8.282 -3.974 24.649 1.00 94.88 93 GLU A N 1
ATOM 753 C CA . GLU A 1 93 ? -8.296 -4.720 23.384 1.00 94.88 93 GLU A CA 1
ATOM 754 C C . GLU A 1 93 ? -8.095 -3.793 22.177 1.00 94.88 93 GLU A C 1
ATOM 756 O O . GLU A 1 93 ? -7.249 -4.062 21.327 1.00 94.88 93 GLU A O 1
ATOM 761 N N . LEU A 1 94 ? -8.782 -2.644 22.140 1.00 93.94 94 LEU A N 1
ATOM 762 C CA . LEU A 1 94 ? -8.595 -1.632 21.093 1.00 93.94 94 LEU A CA 1
ATOM 763 C C . LEU A 1 94 ? -7.159 -1.101 21.061 1.00 93.94 94 LEU A C 1
ATOM 765 O O . LEU A 1 94 ? -6.602 -0.912 19.983 1.00 93.94 94 LEU A O 1
ATOM 769 N N . SER A 1 95 ? -6.536 -0.897 22.225 1.00 94.19 95 SER A N 1
ATOM 770 C CA . SER A 1 95 ? -5.133 -0.469 22.308 1.00 94.19 95 SER A CA 1
ATOM 771 C C . SER A 1 95 ? -4.181 -1.530 21.749 1.00 94.19 95 SER A C 1
ATOM 773 O O . SER A 1 95 ? -3.237 -1.186 21.036 1.00 94.19 95 SER A O 1
ATOM 775 N N . SER A 1 96 ? -4.438 -2.812 22.036 1.00 94.38 96 SER A N 1
ATOM 776 C CA . SER A 1 96 ? -3.664 -3.933 21.486 1.00 94.38 96 SER A CA 1
ATOM 777 C C . SER A 1 96 ? -3.799 -3.997 19.965 1.00 94.38 96 SER A C 1
ATOM 779 O O . SER A 1 96 ? -2.797 -3.951 19.250 1.00 94.38 96 SER A O 1
ATOM 781 N N . LEU A 1 97 ? -5.039 -3.992 19.468 1.00 92.12 97 LEU A N 1
ATOM 782 C CA . LEU A 1 97 ? -5.349 -4.017 18.040 1.00 92.12 97 LEU A CA 1
ATOM 783 C C . LEU A 1 97 ? -4.720 -2.831 17.296 1.00 92.12 97 LEU A C 1
ATOM 785 O O . LEU A 1 97 ? -4.148 -2.996 16.217 1.00 92.12 97 LEU A O 1
ATOM 789 N N . LEU A 1 98 ? -4.784 -1.631 17.875 1.00 93.50 98 LEU A N 1
ATOM 790 C CA . LEU A 1 98 ? -4.185 -0.424 17.311 1.00 93.50 98 LEU A CA 1
ATOM 791 C C . LEU A 1 98 ? -2.660 -0.540 17.228 1.00 93.50 98 LEU A C 1
ATOM 793 O O . LEU A 1 98 ? -2.073 -0.153 16.216 1.00 93.50 98 LEU A O 1
ATOM 797 N N . ASN A 1 99 ? -2.007 -1.090 18.254 1.00 93.06 99 ASN A N 1
ATOM 798 C CA . ASN A 1 99 ? -0.560 -1.286 18.249 1.00 93.06 99 ASN A CA 1
ATOM 799 C C . ASN A 1 99 ? -0.120 -2.307 17.186 1.00 93.06 99 ASN A C 1
ATOM 801 O O . ASN A 1 99 ? 0.844 -2.067 16.453 1.00 93.06 99 ASN A O 1
ATOM 805 N N . GLU A 1 100 ? -0.848 -3.417 17.056 1.00 91.12 100 GLU A N 1
ATOM 806 C CA . GLU A 1 100 ? -0.615 -4.418 16.009 1.00 91.12 100 GLU A CA 1
ATOM 807 C C . GLU A 1 100 ? -0.821 -3.827 14.610 1.00 91.12 100 GLU A C 1
ATOM 809 O O . GLU A 1 100 ? 0.032 -3.990 13.735 1.00 91.12 100 GLU A O 1
ATOM 814 N N . SER A 1 101 ? -1.895 -3.060 14.421 1.00 90.38 101 SER A N 1
ATOM 815 C CA . SER A 1 101 ? -2.224 -2.414 13.147 1.00 90.38 101 SER A CA 1
ATOM 816 C C . SER A 1 101 ? -1.173 -1.378 12.740 1.00 90.38 101 SER A C 1
ATOM 818 O O . SER A 1 101 ? -0.714 -1.370 11.597 1.00 90.38 101 SER A O 1
ATOM 820 N N . ILE A 1 102 ? -0.711 -0.537 13.674 1.00 88.50 102 ILE A N 1
ATOM 821 C CA . ILE A 1 102 ? 0.382 0.418 13.424 1.00 88.50 102 ILE A CA 1
ATOM 822 C C . ILE A 1 102 ? 1.681 -0.319 13.090 1.00 88.50 102 ILE A C 1
ATOM 824 O O . ILE A 1 102 ? 2.372 0.051 12.138 1.00 88.50 102 ILE A O 1
ATOM 828 N N . THR A 1 103 ? 2.009 -1.377 13.833 1.00 90.25 103 THR A N 1
ATOM 829 C CA . THR A 1 103 ? 3.202 -2.197 13.575 1.00 90.25 103 THR A CA 1
ATOM 830 C C . THR A 1 103 ? 3.150 -2.803 12.175 1.00 90.25 103 THR A C 1
ATOM 832 O O . THR A 1 103 ? 4.124 -2.727 11.422 1.00 90.25 103 THR A O 1
ATOM 835 N N . LEU A 1 104 ? 1.995 -3.345 11.783 1.00 89.62 104 LEU A N 1
ATOM 836 C CA . LEU A 1 104 ? 1.766 -3.861 10.441 1.00 89.62 104 LEU A CA 1
ATOM 837 C C . LEU A 1 104 ? 1.946 -2.760 9.390 1.00 89.62 104 LEU A C 1
ATOM 839 O O . LEU A 1 104 ? 2.697 -2.960 8.438 1.00 89.62 104 LEU A O 1
ATOM 843 N N . GLN A 1 105 ? 1.346 -1.583 9.581 1.00 87.19 105 GLN A N 1
ATOM 844 C CA . GLN A 1 105 ? 1.465 -0.456 8.653 1.00 87.19 105 GLN A CA 1
ATOM 845 C C . GLN A 1 105 ? 2.923 -0.003 8.468 1.00 87.19 105 GLN A C 1
ATOM 847 O O . GLN A 1 105 ? 3.359 0.280 7.347 1.00 87.19 105 GLN A O 1
ATOM 852 N N . LEU A 1 106 ? 3.700 0.061 9.550 1.00 87.94 106 LEU A N 1
ATOM 853 C CA . LEU A 1 106 ? 5.116 0.424 9.497 1.00 87.94 106 LEU A CA 1
ATOM 854 C C . LEU A 1 106 ? 5.938 -0.635 8.759 1.00 87.94 106 LEU A C 1
ATOM 856 O O . LEU A 1 106 ? 6.704 -0.291 7.858 1.00 87.94 106 LEU A O 1
ATOM 860 N N . ASN A 1 107 ? 5.728 -1.917 9.066 1.00 85.19 107 ASN A N 1
ATOM 861 C CA . ASN A 1 107 ? 6.380 -3.024 8.365 1.00 85.19 107 ASN A CA 1
ATOM 862 C C . ASN A 1 107 ? 6.056 -3.010 6.869 1.00 85.19 107 ASN A C 1
ATOM 864 O O . ASN A 1 107 ? 6.938 -3.181 6.029 1.00 85.19 107 ASN A O 1
ATOM 868 N N . GLN A 1 108 ? 4.800 -2.739 6.524 1.00 84.62 108 GLN A N 1
ATOM 869 C CA . GLN A 1 108 ? 4.343 -2.589 5.151 1.00 84.62 108 GLN A CA 1
ATOM 870 C C . GLN A 1 108 ? 5.069 -1.443 4.425 1.00 84.62 108 GLN A C 1
ATOM 872 O O . GLN A 1 108 ? 5.611 -1.641 3.332 1.00 84.62 108 GLN A O 1
ATOM 877 N N . LYS A 1 109 ? 5.145 -0.256 5.039 1.00 86.00 109 LYS A N 1
ATOM 878 C CA . LYS A 1 109 ? 5.893 0.889 4.490 1.00 86.00 109 LYS A CA 1
ATOM 879 C C . LYS A 1 109 ? 7.381 0.577 4.327 1.00 86.00 109 LYS A C 1
ATOM 881 O O . LYS A 1 109 ? 7.956 0.915 3.293 1.00 86.00 109 LYS A O 1
ATOM 886 N N . GLN A 1 110 ? 7.985 -0.109 5.296 1.00 84.56 110 GLN A N 1
ATOM 887 C CA . GLN A 1 110 ? 9.394 -0.492 5.248 1.00 84.56 110 GLN A CA 1
ATOM 888 C C . GLN A 1 110 ? 9.681 -1.533 4.158 1.00 84.56 110 GLN A C 1
ATOM 890 O O . GLN A 1 110 ? 10.684 -1.435 3.453 1.00 84.56 110 GLN A O 1
ATOM 895 N N . LEU A 1 111 ? 8.799 -2.518 3.972 1.00 84.75 111 LEU A N 1
ATOM 896 C CA . LEU A 1 111 ? 8.909 -3.494 2.884 1.00 8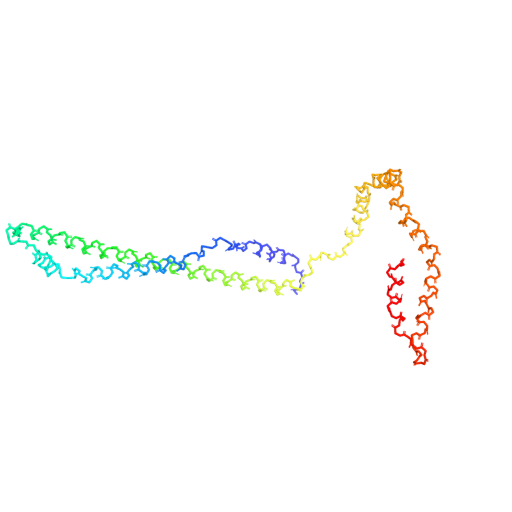4.75 111 LEU A CA 1
ATOM 897 C C . LEU A 1 111 ? 8.792 -2.819 1.515 1.00 84.75 111 LEU A C 1
ATOM 899 O O . LEU A 1 111 ? 9.564 -3.139 0.609 1.00 84.75 111 LEU A O 1
ATOM 903 N N . LEU A 1 112 ? 7.863 -1.868 1.365 1.00 83.88 112 LEU A N 1
ATOM 904 C CA . LEU A 1 112 ? 7.716 -1.070 0.146 1.00 83.88 112 LEU A CA 1
ATOM 905 C C . LEU A 1 112 ? 8.983 -0.272 -0.156 1.00 83.88 112 LEU A C 1
ATOM 907 O O . LEU A 1 112 ? 9.522 -0.399 -1.256 1.00 83.88 112 LEU A O 1
ATOM 911 N N . SER A 1 113 ? 9.475 0.507 0.810 1.00 83.62 113 SER A N 1
ATOM 912 C CA . SER A 1 113 ? 10.663 1.347 0.630 1.00 83.62 113 SER A CA 1
ATOM 913 C C . SER A 1 113 ? 11.904 0.505 0.333 1.00 83.62 113 SER A C 1
ATOM 915 O O . SER A 1 113 ? 12.643 0.795 -0.608 1.00 83.62 113 SER A O 1
ATOM 917 N N . THR A 1 114 ? 12.087 -0.601 1.056 1.00 82.00 114 THR A N 1
ATOM 918 C CA . THR A 1 114 ? 13.212 -1.521 0.856 1.00 82.00 114 THR A CA 1
ATOM 919 C C . THR A 1 114 ? 13.126 -2.196 -0.509 1.00 82.00 114 THR A C 1
ATOM 921 O O . THR A 1 114 ? 14.117 -2.246 -1.233 1.00 82.00 114 THR A O 1
ATOM 924 N N . SER A 1 115 ? 11.944 -2.671 -0.919 1.00 79.69 115 SER A N 1
ATOM 925 C CA . SER A 1 115 ? 11.769 -3.269 -2.245 1.00 79.69 115 SER A CA 1
ATOM 926 C C . SER A 1 115 ? 11.992 -2.257 -3.367 1.00 79.69 115 SER A C 1
ATOM 928 O O . SER A 1 115 ? 12.507 -2.645 -4.415 1.00 79.69 115 SER A O 1
ATOM 930 N N . GLN A 1 116 ? 11.574 -1.001 -3.198 1.00 81.25 116 GLN A N 1
ATOM 931 C CA . GLN A 1 116 ? 11.802 0.057 -4.185 1.00 81.25 116 GLN A CA 1
ATOM 932 C C . GLN A 1 116 ? 13.288 0.403 -4.286 1.00 81.25 116 GLN A C 1
ATOM 934 O O . GLN A 1 116 ? 13.817 0.441 -5.393 1.00 81.25 116 GLN A O 1
ATOM 939 N N . SER A 1 117 ? 13.966 0.556 -3.147 1.00 80.00 117 SER A N 1
ATOM 940 C CA . SER A 1 117 ? 15.411 0.791 -3.081 1.00 80.00 117 SER A CA 1
ATOM 941 C C . SER A 1 117 ? 16.198 -0.349 -3.736 1.00 80.00 117 SER A C 1
ATOM 943 O O . SER A 1 117 ? 16.996 -0.114 -4.637 1.00 80.00 117 SER A O 1
ATOM 945 N N . LEU A 1 118 ? 15.883 -1.607 -3.400 1.00 80.50 118 LEU A N 1
ATOM 946 C CA . LEU A 1 118 ? 16.499 -2.778 -4.032 1.00 80.50 118 LEU A CA 1
ATOM 947 C C . LEU A 1 118 ? 16.278 -2.801 -5.547 1.00 80.50 118 LEU A C 1
ATOM 949 O O . LEU A 1 118 ? 17.204 -3.116 -6.287 1.00 80.50 118 LEU A O 1
ATOM 953 N N . ARG A 1 119 ? 15.074 -2.461 -6.029 1.00 77.25 119 ARG A N 1
ATOM 954 C CA . ARG A 1 119 ? 14.815 -2.361 -7.474 1.00 77.25 119 ARG A CA 1
ATOM 955 C C . ARG A 1 119 ? 15.655 -1.272 -8.129 1.00 77.25 119 ARG A C 1
ATOM 957 O O . ARG A 1 119 ? 16.204 -1.542 -9.187 1.00 77.25 119 ARG A O 1
ATOM 964 N N . ALA A 1 120 ? 15.771 -0.099 -7.508 1.00 80.69 120 ALA A N 1
ATOM 965 C CA . ALA A 1 120 ? 16.583 0.999 -8.027 1.00 80.69 120 ALA A CA 1
ATOM 966 C C . ALA A 1 120 ? 18.064 0.599 -8.131 1.00 80.69 120 ALA A C 1
ATOM 968 O O . ALA A 1 120 ? 18.652 0.719 -9.202 1.00 80.69 120 ALA A O 1
ATOM 969 N N . THR A 1 121 ? 18.629 0.005 -7.076 1.00 77.81 121 THR A N 1
ATOM 970 C CA . THR A 1 121 ? 20.012 -0.497 -7.083 1.00 77.81 121 THR A CA 1
ATOM 971 C C . THR A 1 121 ? 20.221 -1.592 -8.132 1.00 77.81 121 THR A C 1
ATOM 973 O O . THR A 1 121 ? 21.235 -1.608 -8.830 1.00 77.81 121 THR A O 1
ATOM 976 N N . LEU A 1 122 ? 19.262 -2.515 -8.277 1.00 73.44 122 LEU A N 1
ATOM 977 C CA . LEU A 1 122 ? 19.309 -3.549 -9.314 1.00 73.44 122 LEU A CA 1
ATOM 978 C C . LEU A 1 122 ? 19.263 -2.947 -10.724 1.00 73.44 122 LEU A C 1
ATOM 980 O O . LEU A 1 122 ? 19.967 -3.433 -11.607 1.00 73.44 122 LEU A O 1
ATOM 984 N N . ASP A 1 123 ? 18.468 -1.898 -10.936 1.00 73.00 123 ASP A N 1
ATOM 985 C CA . ASP A 1 123 ? 18.345 -1.220 -12.227 1.00 73.00 123 ASP A CA 1
ATOM 986 C C . ASP A 1 123 ? 19.617 -0.451 -12.603 1.00 73.00 123 ASP A C 1
ATOM 988 O O . ASP A 1 123 ? 20.083 -0.574 -13.738 1.00 73.00 123 ASP A O 1
ATOM 992 N N . GLU A 1 124 ? 20.252 0.238 -11.652 1.00 72.44 124 GLU A N 1
ATOM 993 C CA . GLU A 1 124 ? 21.571 0.854 -11.858 1.00 72.44 124 GLU A CA 1
ATOM 994 C C . GLU A 1 124 ? 22.638 -0.183 -12.234 1.00 72.44 124 GLU A C 1
ATOM 996 O O . GLU A 1 124 ? 23.427 0.022 -13.161 1.00 72.44 124 GLU A O 1
ATOM 1001 N N . GLN A 1 125 ? 22.648 -1.334 -11.554 1.00 69.62 125 GLN A N 1
ATOM 1002 C CA . GLN A 1 125 ? 23.585 -2.418 -11.856 1.00 69.62 125 GLN A CA 1
ATOM 1003 C C . GLN A 1 125 ? 23.282 -3.110 -13.192 1.00 69.62 125 GLN A C 1
ATOM 1005 O O . GLN A 1 125 ? 24.203 -3.587 -13.858 1.00 69.62 125 GLN A O 1
ATOM 1010 N N . MET A 1 126 ? 22.015 -3.156 -13.611 1.00 69.12 126 MET A N 1
ATOM 1011 C CA . MET A 1 126 ? 21.596 -3.753 -14.879 1.00 69.12 126 MET A CA 1
ATOM 1012 C C . MET A 1 126 ? 21.831 -2.856 -16.095 1.00 69.12 126 MET A C 1
ATOM 1014 O O . MET A 1 126 ? 21.935 -3.394 -17.196 1.00 69.12 126 MET A O 1
ATOM 1018 N N . PHE A 1 127 ? 21.954 -1.534 -15.930 1.00 64.88 127 PHE A N 1
ATOM 1019 C CA . PHE A 1 127 ? 22.174 -0.609 -17.051 1.00 64.88 127 PHE A CA 1
ATOM 1020 C C . PHE A 1 127 ? 23.397 -0.984 -17.903 1.00 64.88 127 PHE A C 1
ATOM 1022 O O . PHE A 1 127 ? 23.377 -0.877 -19.127 1.00 64.88 127 PHE A O 1
ATOM 1029 N N . TRP A 1 128 ? 24.452 -1.490 -17.264 1.00 65.44 128 TRP A N 1
ATOM 1030 C CA . TRP A 1 128 ? 25.707 -1.848 -17.930 1.00 65.44 128 TRP A CA 1
ATOM 1031 C C . TRP A 1 128 ? 25.723 -3.273 -18.499 1.00 65.44 128 TRP A C 1
ATOM 1033 O O . TRP A 1 128 ? 26.750 -3.715 -19.021 1.00 65.44 128 TRP A O 1
ATOM 1043 N N . ILE A 1 129 ? 24.618 -4.017 -18.384 1.00 62.38 129 ILE A N 1
ATOM 1044 C CA . ILE A 1 129 ? 24.527 -5.410 -18.819 1.00 62.38 129 ILE A CA 1
ATOM 1045 C C . ILE A 1 129 ? 23.747 -5.453 -20.137 1.00 62.38 129 ILE A C 1
ATOM 1047 O O . ILE A 1 129 ? 22.570 -5.089 -20.151 1.00 62.38 129 ILE A O 1
ATOM 1051 N N . PRO A 1 130 ? 24.354 -5.912 -21.248 1.00 58.88 130 PRO A N 1
ATOM 1052 C CA . PRO A 1 130 ? 23.650 -6.008 -22.518 1.00 58.88 130 PRO A CA 1
ATOM 1053 C C . PRO A 1 130 ? 22.434 -6.928 -22.360 1.00 58.88 130 PRO A C 1
ATOM 1055 O O . PRO A 1 130 ? 22.558 -8.101 -22.004 1.00 58.88 130 PRO A O 1
ATOM 1058 N N . SER A 1 131 ? 21.244 -6.373 -22.599 1.00 60.09 131 SER A N 1
ATOM 1059 C CA . SER A 1 131 ? 19.960 -7.077 -22.490 1.00 60.09 131 SER A CA 1
ATOM 1060 C C . SER A 1 131 ? 19.792 -8.163 -23.555 1.00 60.09 131 SER A C 1
ATOM 1062 O O . SER A 1 131 ? 19.019 -9.103 -23.364 1.00 60.09 131 SER A O 1
ATOM 1064 N N . ASN A 1 132 ? 20.556 -8.060 -24.644 1.00 60.94 132 ASN A N 1
ATOM 1065 C CA . ASN A 1 132 ? 20.603 -9.031 -25.722 1.00 60.94 132 ASN A CA 1
ATOM 1066 C C . ASN A 1 132 ? 21.915 -9.810 -25.685 1.00 60.94 132 ASN A C 1
ATOM 1068 O O . ASN A 1 132 ? 22.984 -9.256 -25.421 1.00 60.94 132 ASN A O 1
ATOM 1072 N N . LYS A 1 133 ? 21.830 -11.108 -25.997 1.00 61.62 133 LYS A N 1
ATOM 1073 C CA . LYS A 1 133 ? 23.029 -11.898 -26.274 1.00 61.62 133 LYS A CA 1
ATOM 1074 C C . LYS A 1 133 ? 23.790 -11.227 -27.428 1.00 61.62 133 LYS A C 1
ATOM 1076 O O . LYS A 1 133 ? 23.138 -10.822 -28.395 1.00 61.62 133 LYS A O 1
ATOM 1081 N N . PRO A 1 134 ? 25.125 -11.099 -27.345 1.00 68.00 134 PRO A N 1
ATOM 1082 C CA . PRO A 1 134 ? 25.906 -10.667 -28.495 1.00 68.00 134 PRO A CA 1
ATOM 1083 C C . PRO A 1 134 ? 25.639 -11.613 -29.673 1.00 68.00 134 PRO A C 1
ATOM 1085 O O . PRO A 1 134 ? 25.264 -12.771 -29.466 1.00 68.00 134 PRO A O 1
ATOM 1088 N N . LEU A 1 135 ? 25.807 -11.110 -30.897 1.00 78.12 135 LEU A N 1
ATOM 1089 C CA . LEU A 1 135 ? 25.750 -11.928 -32.107 1.00 78.12 135 LEU A CA 1
ATOM 1090 C C . LEU A 1 135 ? 26.895 -12.949 -32.043 1.00 78.12 135 LEU A C 1
ATOM 1092 O O . LEU A 1 135 ? 28.032 -12.641 -32.385 1.00 78.12 135 LEU A O 1
ATOM 1096 N N . ASP A 1 136 ? 26.594 -14.128 -31.510 1.00 80.62 136 ASP A N 1
ATOM 1097 C CA . ASP A 1 136 ? 27.536 -15.231 -31.343 1.00 80.62 136 ASP A CA 1
ATOM 1098 C C . ASP A 1 136 ? 27.554 -16.110 -32.605 1.00 80.62 136 ASP A C 1
ATOM 1100 O O . ASP A 1 136 ? 26.610 -16.088 -33.403 1.00 80.62 136 ASP A O 1
ATOM 1104 N N . LEU A 1 137 ? 28.600 -16.916 -32.785 1.00 83.19 137 LEU A N 1
ATOM 1105 C CA . LEU A 1 137 ? 28.727 -17.835 -33.923 1.00 83.19 137 LEU A CA 1
ATOM 1106 C C . LEU A 1 137 ? 27.523 -18.782 -34.036 1.00 83.19 137 LEU A C 1
ATOM 1108 O O . LEU A 1 137 ? 27.037 -19.027 -35.138 1.00 83.19 137 LEU A O 1
ATOM 1112 N N . GLU A 1 138 ? 26.985 -19.235 -32.904 1.00 83.06 138 GLU A N 1
ATOM 1113 C CA . GLU A 1 138 ? 25.761 -20.043 -32.829 1.00 83.06 138 GLU A CA 1
ATOM 1114 C C . GLU A 1 138 ? 24.536 -19.324 -33.420 1.00 83.06 138 GLU A C 1
ATOM 1116 O O . GLU A 1 138 ? 23.709 -19.932 -34.102 1.00 83.06 138 GLU A O 1
ATOM 1121 N N . TRP A 1 139 ? 24.414 -18.009 -33.197 1.00 86.31 139 TRP A N 1
ATOM 1122 C CA . TRP A 1 139 ? 23.331 -17.218 -33.783 1.00 86.31 139 TRP A CA 1
ATOM 1123 C C . TRP A 1 139 ? 23.495 -17.122 -35.299 1.00 86.31 139 TRP A C 1
ATOM 1125 O O . TRP A 1 139 ? 22.522 -17.317 -36.020 1.00 86.31 139 TRP A O 1
ATOM 1135 N N . LEU A 1 140 ? 24.717 -16.895 -35.788 1.00 86.12 140 LEU A N 1
ATOM 1136 C CA . LEU A 1 140 ? 25.008 -16.834 -37.224 1.00 86.12 140 LEU A CA 1
ATOM 1137 C C . LEU A 1 140 ? 24.736 -18.167 -37.932 1.00 86.12 140 LEU A C 1
ATOM 1139 O O . LEU A 1 140 ? 24.192 -18.169 -39.034 1.00 86.12 140 LEU A O 1
ATOM 1143 N N . GLN A 1 141 ? 25.054 -19.295 -37.293 1.00 86.94 141 GLN A N 1
ATOM 1144 C CA . GLN A 1 141 ? 24.748 -20.627 -37.823 1.00 86.94 141 GLN A CA 1
ATOM 1145 C C . GLN A 1 141 ? 23.240 -20.930 -37.804 1.00 86.94 141 GLN A C 1
ATOM 1147 O O . GLN A 1 141 ? 22.715 -21.552 -38.729 1.00 86.94 141 GLN A O 1
ATOM 1152 N N . GLY A 1 142 ? 22.519 -20.476 -36.773 1.00 84.50 142 GLY A N 1
ATOM 1153 C CA . GLY A 1 142 ? 21.076 -20.689 -36.630 1.00 84.50 142 GLY A CA 1
ATOM 1154 C C . GLY A 1 142 ? 20.196 -19.723 -37.434 1.00 84.50 142 GLY A C 1
ATOM 1155 O O . GLY A 1 142 ? 19.075 -20.085 -37.803 1.00 84.50 142 GLY A O 1
ATOM 1156 N N . ALA A 1 143 ? 20.689 -18.518 -37.726 1.00 86.06 143 ALA A N 1
ATOM 1157 C CA . ALA A 1 143 ? 19.976 -17.453 -38.428 1.00 86.06 143 ALA A CA 1
ATOM 1158 C C . ALA A 1 143 ? 19.389 -17.872 -39.787 1.00 86.06 143 ALA A C 1
ATOM 1160 O O . ALA A 1 143 ? 18.189 -17.658 -39.973 1.00 86.06 143 ALA A O 1
ATOM 1161 N N . PRO A 1 144 ? 20.133 -18.507 -40.719 1.00 89.62 144 PRO A N 1
ATOM 1162 C CA . PRO A 1 144 ? 19.570 -18.888 -42.015 1.00 89.62 144 PRO A CA 1
ATOM 1163 C C . PRO A 1 144 ? 18.400 -19.864 -41.865 1.00 89.62 144 PRO A C 1
ATOM 1165 O O . PRO A 1 144 ? 17.382 -19.705 -42.530 1.00 89.62 144 PRO A O 1
ATOM 1168 N N . ARG A 1 145 ? 18.480 -20.811 -40.923 1.00 86.38 145 ARG A N 1
ATOM 1169 C CA . ARG A 1 145 ? 17.408 -21.783 -40.672 1.00 86.38 145 ARG A CA 1
ATOM 1170 C C . ARG A 1 145 ? 16.179 -21.148 -40.016 1.00 86.38 145 ARG A C 1
ATOM 1172 O O . ARG A 1 145 ? 15.055 -21.584 -40.254 1.00 86.38 145 ARG A O 1
ATOM 1179 N N . GLN A 1 146 ? 16.370 -20.138 -39.168 1.00 85.19 146 GLN A N 1
ATOM 1180 C CA . GLN A 1 146 ? 15.261 -19.371 -38.592 1.00 85.19 146 GLN A CA 1
ATOM 1181 C C . GLN A 1 146 ? 14.592 -18.472 -39.637 1.00 85.19 146 GLN A C 1
ATOM 1183 O O . GLN A 1 146 ? 13.365 -18.399 -39.662 1.00 85.19 146 GLN A O 1
ATOM 1188 N N . LEU A 1 147 ? 15.377 -17.853 -40.523 1.00 86.50 147 LEU A N 1
ATOM 1189 C CA . LEU A 1 147 ? 14.876 -17.074 -41.655 1.00 86.50 147 LEU A CA 1
ATOM 1190 C C . LEU A 1 147 ? 14.109 -17.952 -42.643 1.00 86.50 147 LEU A C 1
ATOM 1192 O O . LEU A 1 147 ? 13.008 -17.589 -43.034 1.00 86.50 147 LEU A O 1
ATOM 1196 N N . GLU A 1 148 ? 14.632 -19.130 -42.980 1.00 86.81 148 GLU A N 1
ATOM 1197 C CA . GLU A 1 148 ? 13.947 -20.105 -43.833 1.00 86.81 148 GLU A CA 1
ATOM 1198 C C . GLU A 1 148 ? 12.574 -20.471 -43.255 1.00 86.81 148 GLU A C 1
ATOM 1200 O O . GLU A 1 148 ? 11.563 -20.388 -43.949 1.00 86.81 148 GLU A O 1
ATOM 1205 N N . ARG A 1 149 ? 12.506 -20.777 -41.952 1.00 83.12 149 ARG A N 1
ATOM 1206 C CA . ARG A 1 149 ? 11.225 -21.047 -41.284 1.00 83.12 149 ARG A CA 1
ATOM 1207 C C . ARG A 1 149 ? 10.284 -19.850 -41.347 1.00 83.12 149 ARG A C 1
ATOM 1209 O O . ARG A 1 149 ? 9.123 -20.048 -41.671 1.00 83.12 149 ARG A O 1
ATOM 1216 N N . GLN A 1 150 ? 10.762 -18.634 -41.080 1.00 81.00 150 GLN A N 1
ATOM 1217 C CA . GLN A 1 150 ? 9.922 -17.434 -41.150 1.00 81.00 150 GLN A CA 1
ATOM 1218 C C . GLN A 1 150 ? 9.387 -17.194 -42.567 1.00 81.00 150 GLN A C 1
ATOM 1220 O O . GLN A 1 150 ? 8.190 -16.967 -42.729 1.00 81.00 150 GLN A O 1
ATOM 1225 N N . VAL A 1 151 ? 10.238 -17.317 -43.589 1.00 83.38 151 VAL A N 1
ATOM 1226 C CA . VAL A 1 151 ? 9.862 -17.138 -44.998 1.00 83.38 151 VAL A CA 1
ATOM 1227 C C . VAL A 1 151 ? 8.839 -18.181 -45.441 1.00 83.38 151 VAL A C 1
ATOM 1229 O O . VAL A 1 151 ? 7.903 -17.820 -46.146 1.00 83.38 151 VAL A O 1
ATOM 1232 N N . ILE A 1 152 ? 8.965 -19.436 -45.001 1.00 81.81 152 ILE A N 1
ATOM 1233 C CA . ILE A 1 152 ? 8.013 -20.507 -45.335 1.00 81.81 152 ILE A CA 1
ATOM 1234 C C . ILE A 1 152 ? 6.696 -20.359 -44.557 1.00 81.81 152 ILE A C 1
ATOM 1236 O O . ILE A 1 152 ? 5.634 -20.679 -45.084 1.00 81.81 152 ILE A O 1
ATOM 1240 N N . THR A 1 153 ? 6.734 -19.865 -43.314 1.00 78.88 153 THR A N 1
ATOM 1241 C CA . THR A 1 153 ? 5.516 -19.632 -42.512 1.00 78.88 153 THR A CA 1
ATOM 1242 C C . THR A 1 153 ? 4.733 -18.393 -42.935 1.00 78.88 153 THR A C 1
ATOM 1244 O O . THR A 1 153 ? 3.575 -18.246 -42.548 1.00 78.88 153 THR A O 1
ATOM 1247 N N . LEU A 1 154 ? 5.346 -17.496 -43.710 1.00 79.69 154 LEU A N 1
ATOM 1248 C CA . LEU A 1 154 ? 4.642 -16.365 -44.294 1.00 79.69 154 LEU A CA 1
ATOM 1249 C C . LEU A 1 154 ? 3.739 -16.879 -45.423 1.00 79.69 154 LEU A C 1
ATOM 1251 O O . LEU A 1 154 ? 4.226 -17.526 -46.353 1.00 79.69 154 LEU A O 1
ATOM 1255 N N . PRO A 1 155 ? 2.430 -16.591 -45.387 1.00 77.50 155 PRO A N 1
ATOM 1256 C CA . PRO A 1 155 ? 1.504 -17.089 -46.388 1.00 77.50 155 PRO A CA 1
ATOM 1257 C C . PRO A 1 155 ? 1.571 -16.197 -47.638 1.00 77.50 155 PRO A C 1
ATOM 1259 O O . PRO A 1 155 ? 0.657 -15.443 -47.960 1.00 77.50 155 PRO A O 1
ATOM 1262 N N . TRP A 1 156 ? 2.700 -16.249 -48.351 1.00 80.06 156 TRP A N 1
ATOM 1263 C CA . TRP A 1 156 ? 2.928 -15.471 -49.574 1.00 80.06 156 TRP A CA 1
ATOM 1264 C C . TRP A 1 156 ? 1.830 -15.723 -50.604 1.00 80.06 156 TRP A C 1
ATOM 1266 O O . TRP A 1 156 ? 1.322 -14.789 -51.217 1.00 80.06 156 TRP A O 1
ATOM 1276 N N . THR A 1 157 ? 1.430 -16.984 -50.756 1.00 75.69 157 THR A N 1
ATOM 1277 C CA . THR A 1 157 ? 0.395 -17.400 -51.704 1.00 75.69 157 THR A CA 1
ATOM 1278 C C . THR A 1 157 ? -0.960 -16.776 -51.387 1.00 75.69 157 THR A C 1
ATOM 1280 O O . THR A 1 157 ? -1.611 -16.290 -52.311 1.00 75.69 157 THR A O 1
ATOM 1283 N N . SER A 1 158 ? -1.360 -16.711 -50.108 1.00 74.88 158 SER A N 1
ATOM 1284 C CA . SER A 1 158 ? -2.625 -16.075 -49.728 1.00 74.88 158 SER A CA 1
ATOM 1285 C C . SER A 1 158 ? -2.557 -14.565 -49.937 1.00 74.88 158 SER A C 1
ATOM 1287 O O . SER A 1 158 ? -3.431 -14.020 -50.603 1.00 74.88 158 SER A O 1
ATOM 1289 N N . SER A 1 159 ? -1.470 -13.909 -49.518 1.00 78.62 159 SER A N 1
ATOM 1290 C CA . SER A 1 159 ? -1.272 -12.465 -49.711 1.00 78.62 159 SER A CA 1
ATOM 1291 C C . SER A 1 159 ? -1.316 -12.051 -51.188 1.00 78.62 159 SER A C 1
ATOM 1293 O O . SER A 1 159 ? -1.967 -11.069 -51.535 1.00 78.62 159 SER A O 1
ATOM 1295 N N . PHE A 1 160 ? -0.669 -12.801 -52.089 1.00 82.25 160 PHE A N 1
ATOM 1296 C CA . PHE A 1 160 ? -0.740 -12.520 -53.529 1.00 82.25 160 PHE A CA 1
ATOM 1297 C C . PHE A 1 160 ? -2.136 -12.788 -54.104 1.00 82.25 160 PHE A C 1
ATOM 1299 O O . PHE A 1 160 ? -2.611 -12.006 -54.931 1.00 82.25 160 PHE A O 1
ATOM 1306 N N . SER A 1 161 ? -2.807 -13.858 -53.663 1.00 79.44 161 SER A N 1
ATOM 1307 C CA . SER A 1 161 ? -4.165 -14.172 -54.117 1.00 79.44 161 SER A CA 1
ATOM 1308 C C . SER A 1 161 ? -5.188 -13.131 -53.660 1.00 79.44 161 SER A C 1
ATOM 1310 O O . SER A 1 161 ? -5.995 -12.696 -54.472 1.00 79.44 161 SER A O 1
ATOM 1312 N N . GLU A 1 162 ? -5.093 -12.636 -52.424 1.00 78.88 162 GLU A N 1
ATOM 1313 C CA . GLU A 1 162 ? -5.977 -11.603 -51.878 1.00 78.88 162 GLU A CA 1
ATOM 1314 C C . GLU A 1 162 ? -5.784 -10.257 -52.587 1.00 78.88 162 GLU A C 1
ATOM 1316 O O . GLU A 1 162 ? -6.755 -9.548 -52.849 1.00 78.88 162 GLU A O 1
ATOM 1321 N N . VAL A 1 163 ? -4.549 -9.916 -52.974 1.00 79.94 163 VAL A N 1
ATOM 1322 C CA . VAL A 1 163 ? -4.268 -8.711 -53.773 1.00 79.94 163 VAL A CA 1
ATOM 1323 C C . VAL A 1 163 ? -4.827 -8.843 -55.194 1.00 79.94 163 VAL A C 1
ATOM 1325 O O . VAL A 1 163 ? -5.450 -7.906 -55.694 1.00 79.94 163 VAL A O 1
ATOM 1328 N N . ALA A 1 164 ? -4.654 -9.996 -55.848 1.00 80.62 164 ALA A N 1
ATOM 1329 C CA . ALA A 1 164 ? -5.200 -10.242 -57.187 1.00 80.62 164 ALA A CA 1
ATOM 1330 C C . ALA A 1 164 ? -6.741 -10.303 -57.187 1.00 80.62 164 ALA A C 1
ATOM 1332 O O . ALA A 1 164 ? -7.407 -9.769 -58.080 1.00 80.62 164 ALA A O 1
ATOM 1333 N N . GLU A 1 165 ? -7.327 -10.905 -56.154 1.00 80.44 165 GLU A N 1
ATOM 1334 C CA . GLU A 1 165 ? -8.770 -10.955 -55.947 1.00 80.44 165 GLU A CA 1
ATOM 1335 C C . GLU A 1 165 ? -9.334 -9.565 -55.611 1.00 80.44 165 GLU A C 1
ATOM 1337 O O . GLU A 1 165 ? -10.354 -9.155 -56.167 1.00 80.44 165 GLU A O 1
ATOM 1342 N N . GLY A 1 166 ? -8.636 -8.780 -54.788 1.00 77.88 166 GLY A N 1
ATOM 1343 C CA . GLY A 1 166 ? -8.977 -7.385 -54.504 1.00 77.88 166 GLY A CA 1
ATOM 1344 C C . GLY A 1 166 ? -8.947 -6.502 -55.754 1.00 77.88 166 GLY A C 1
ATOM 1345 O O . GLY A 1 166 ? -9.867 -5.707 -55.972 1.00 77.88 166 GLY A O 1
ATOM 1346 N N . LEU A 1 167 ? -7.945 -6.694 -56.619 1.00 79.62 167 LEU A N 1
ATOM 1347 C CA . LEU A 1 167 ? -7.809 -5.971 -57.884 1.00 79.62 167 LEU A CA 1
ATOM 1348 C C . LEU A 1 167 ? -8.927 -6.325 -58.878 1.00 79.62 167 LEU A C 1
ATOM 1350 O O . LEU A 1 167 ? -9.458 -5.433 -59.537 1.00 79.62 167 LEU A O 1
ATOM 1354 N N . SER A 1 168 ? -9.313 -7.601 -58.965 1.00 80.31 168 SER A N 1
ATOM 1355 C CA . SER A 1 168 ? -10.385 -8.050 -59.867 1.00 80.31 168 SER A CA 1
ATOM 1356 C C . SER A 1 168 ? -11.785 -7.674 -59.373 1.00 80.31 168 SER A C 1
ATOM 1358 O O . SER A 1 168 ? -12.626 -7.275 -60.177 1.00 80.31 168 SER A O 1
ATOM 1360 N N . LYS A 1 169 ? -12.043 -7.736 -58.059 1.00 80.50 169 LYS A N 1
ATOM 1361 C CA . LYS A 1 169 ? -13.358 -7.412 -57.478 1.00 80.50 169 LYS A CA 1
ATOM 1362 C C . LYS A 1 169 ? -13.617 -5.914 -57.342 1.00 80.50 169 LYS A C 1
ATOM 1364 O O . LYS A 1 169 ? -14.774 -5.497 -57.377 1.00 80.50 169 LYS A O 1
ATOM 1369 N N . ARG A 1 170 ? -12.580 -5.090 -57.151 1.00 81.81 170 ARG A N 1
ATOM 1370 C CA . ARG A 1 170 ? -12.719 -3.630 -56.980 1.00 81.81 170 ARG A CA 1
ATOM 1371 C C . ARG A 1 170 ? -11.670 -2.849 -57.783 1.00 81.81 170 ARG A C 1
ATOM 1373 O O . ARG A 1 170 ? -10.908 -2.076 -57.196 1.00 81.81 170 ARG A O 1
ATOM 1380 N N . PRO A 1 171 ? -11.656 -2.975 -59.123 1.00 79.25 171 PRO A N 1
ATOM 1381 C CA . PRO A 1 171 ? -10.618 -2.371 -59.954 1.00 79.25 171 PRO A CA 1
ATOM 1382 C C . PRO A 1 171 ? -10.575 -0.851 -59.789 1.00 79.25 171 PRO A C 1
ATOM 1384 O O . PRO A 1 171 ? -9.504 -0.290 -59.617 1.00 79.25 171 PRO A O 1
ATOM 1387 N N . LEU A 1 172 ? -11.728 -0.180 -59.719 1.00 82.06 172 LEU A N 1
ATOM 1388 C CA . LEU A 1 172 ? -11.815 1.280 -59.584 1.00 82.06 172 LEU A CA 1
ATOM 1389 C C . LEU A 1 172 ? -11.160 1.853 -58.314 1.00 82.06 172 LEU A C 1
ATOM 1391 O O . LEU A 1 172 ? -10.709 2.993 -58.346 1.00 82.06 172 LEU A O 1
ATOM 1395 N N . LEU A 1 173 ? -11.078 1.088 -57.218 1.00 80.62 173 LEU A N 1
ATOM 1396 C CA . LEU A 1 173 ? -10.417 1.542 -55.985 1.00 80.62 173 LEU A CA 1
ATOM 1397 C C . LEU A 1 173 ? -8.897 1.341 -56.032 1.00 80.62 173 LEU A C 1
ATOM 1399 O O . LEU A 1 173 ? -8.152 2.193 -55.555 1.00 80.62 173 LEU A O 1
ATOM 1403 N N . PHE A 1 174 ? -8.429 0.236 -56.617 1.00 78.75 174 PHE A N 1
ATOM 1404 C CA . PHE A 1 174 ? -7.003 -0.108 -56.653 1.00 78.75 174 PHE A CA 1
ATOM 1405 C C . PHE A 1 174 ? -6.260 0.486 -57.859 1.00 78.75 174 PHE A C 1
ATOM 1407 O O . PHE A 1 174 ? -5.071 0.784 -57.755 1.00 78.75 174 PHE A O 1
ATOM 1414 N N . LEU A 1 175 ? -6.948 0.717 -58.982 1.00 83.12 175 LEU A N 1
ATOM 1415 C CA . LEU A 1 175 ? -6.383 1.296 -60.203 1.00 83.12 175 LEU A CA 1
ATOM 1416 C C . LEU A 1 175 ? -5.704 2.663 -59.991 1.00 83.12 175 LEU A C 1
ATOM 1418 O O . LEU A 1 175 ? -4.582 2.808 -60.473 1.00 83.12 175 LEU A O 1
ATOM 1422 N N . PRO A 1 176 ? -6.288 3.658 -59.282 1.00 84.69 176 PRO A N 1
ATOM 1423 C CA . PRO A 1 176 ? -5.605 4.937 -59.073 1.00 84.69 176 PRO A CA 1
ATOM 1424 C C . PRO A 1 176 ? -4.326 4.777 -58.244 1.00 84.69 176 PRO A C 1
ATOM 1426 O O . PRO A 1 176 ? -3.325 5.425 -58.534 1.00 84.69 176 PRO A O 1
ATOM 1429 N N . PHE A 1 177 ? -4.323 3.873 -57.262 1.00 82.50 177 PHE A N 1
ATOM 1430 C CA . PHE A 1 177 ? -3.151 3.594 -56.430 1.00 82.50 177 PHE A CA 1
ATOM 1431 C C . PHE A 1 177 ? -2.048 2.877 -57.220 1.00 82.50 177 PHE A C 1
ATOM 1433 O O . PHE A 1 177 ? -0.873 3.224 -57.113 1.00 82.50 177 PHE A O 1
ATOM 1440 N N . LEU A 1 178 ? -2.429 1.916 -58.064 1.00 83.88 178 LEU A N 1
ATOM 1441 C CA . LEU A 1 178 ? -1.515 1.194 -58.942 1.00 83.88 178 LEU A CA 1
ATOM 1442 C C . LEU A 1 178 ? -0.927 2.116 -60.019 1.00 83.88 178 LEU A C 1
ATOM 1444 O O . LEU A 1 178 ? 0.280 2.100 -60.247 1.00 83.88 178 LEU A O 1
ATOM 1448 N N . LEU A 1 179 ? -1.751 2.972 -60.632 1.00 86.00 179 LEU A N 1
ATOM 1449 C CA . LEU A 1 179 ? -1.293 4.002 -61.567 1.00 86.00 179 LEU A CA 1
ATOM 1450 C C . LEU A 1 179 ? -0.335 4.981 -60.894 1.00 86.00 179 LEU A C 1
ATOM 1452 O O . LEU A 1 179 ? 0.683 5.319 -61.488 1.00 86.00 179 LEU A O 1
ATOM 1456 N N . LEU A 1 180 ? -0.621 5.403 -59.661 1.00 84.69 180 LEU A N 1
ATOM 1457 C CA . LEU A 1 180 ? 0.264 6.273 -58.893 1.00 84.69 180 LEU A CA 1
ATOM 1458 C C . LEU A 1 180 ? 1.599 5.581 -58.587 1.00 84.69 180 LEU A C 1
ATOM 1460 O O . LEU A 1 180 ? 2.646 6.177 -58.823 1.00 84.69 180 LEU A O 1
ATOM 1464 N N . MET A 1 181 ? 1.585 4.314 -58.163 1.00 83.81 181 MET A N 1
ATOM 1465 C CA . MET A 1 181 ? 2.799 3.523 -57.930 1.00 83.81 181 MET A CA 1
ATOM 1466 C C . MET A 1 181 ? 3.630 3.361 -59.213 1.00 83.81 181 MET A C 1
ATOM 1468 O O . MET A 1 181 ? 4.836 3.602 -59.208 1.00 83.81 181 MET A O 1
ATOM 1472 N N . VAL A 1 182 ? 3.003 3.000 -60.336 1.00 86.94 182 VAL A N 1
ATOM 1473 C CA . VAL A 1 182 ? 3.688 2.854 -61.631 1.00 86.94 182 VAL A CA 1
ATOM 1474 C C . VAL A 1 182 ? 4.223 4.201 -62.123 1.00 86.94 182 VAL A C 1
ATOM 1476 O O . VAL A 1 182 ? 5.373 4.285 -62.558 1.00 86.94 182 VAL A O 1
ATOM 1479 N N . ALA A 1 183 ? 3.433 5.272 -62.015 1.00 86.94 183 ALA A N 1
ATOM 1480 C CA . ALA A 1 183 ? 3.852 6.622 -62.379 1.00 86.94 183 ALA A CA 1
ATOM 1481 C C . ALA A 1 183 ? 5.044 7.086 -61.534 1.00 86.94 183 ALA A C 1
ATOM 1483 O O . ALA A 1 183 ? 5.974 7.685 -62.074 1.00 86.94 183 ALA A O 1
ATOM 1484 N N . LEU A 1 184 ? 5.051 6.764 -60.239 1.00 85.19 184 LEU A N 1
ATOM 1485 C CA . LEU A 1 184 ? 6.156 7.030 -59.325 1.00 85.19 184 LEU A CA 1
ATOM 1486 C C . LEU A 1 184 ? 7.418 6.269 -59.700 1.00 85.19 184 LEU A C 1
ATOM 1488 O O . LEU A 1 184 ? 8.470 6.885 -59.844 1.00 85.19 184 LEU A O 1
ATOM 1492 N N . LEU A 1 185 ? 7.319 4.961 -59.944 1.00 85.62 185 LEU A N 1
ATOM 1493 C CA . LEU A 1 185 ? 8.455 4.144 -60.374 1.00 85.62 185 LEU A CA 1
ATOM 1494 C C . LEU A 1 185 ? 9.033 4.627 -61.709 1.00 85.62 185 LEU A C 1
ATOM 1496 O O . LEU A 1 185 ? 10.253 4.665 -61.880 1.00 85.62 185 LEU A O 1
ATOM 1500 N N . TRP A 1 186 ? 8.179 5.060 -62.636 1.00 86.56 186 TRP A N 1
ATOM 1501 C CA . TRP A 1 186 ? 8.618 5.599 -63.920 1.00 86.56 186 TRP A CA 1
ATOM 1502 C C . TRP A 1 186 ? 9.265 6.983 -63.778 1.00 86.56 186 TRP A C 1
ATOM 1504 O O . TRP A 1 186 ? 10.333 7.247 -64.339 1.00 86.56 186 TRP A O 1
ATOM 1514 N N . LYS A 1 187 ? 8.667 7.863 -62.966 1.00 84.12 187 LYS A N 1
ATOM 1515 C CA . LYS A 1 187 ? 9.201 9.197 -62.650 1.00 84.12 187 LYS A CA 1
ATOM 1516 C C . LYS A 1 187 ? 10.365 9.153 -61.668 1.00 84.12 187 LYS A C 1
ATOM 1518 O O . LYS A 1 187 ? 11.040 10.168 -61.533 1.00 84.12 187 LYS A O 1
ATOM 1523 N N . ARG A 1 188 ? 10.669 8.011 -61.050 1.00 80.88 188 ARG A N 1
ATOM 1524 C CA . ARG A 1 188 ? 11.727 7.834 -60.047 1.00 80.88 188 ARG A CA 1
ATOM 1525 C C . ARG A 1 188 ? 13.063 8.408 -60.510 1.00 80.88 188 ARG A C 1
ATOM 1527 O O . ARG A 1 188 ? 13.668 9.206 -59.804 1.00 80.88 188 ARG A O 1
ATOM 1534 N N . ARG A 1 189 ? 13.490 8.102 -61.743 1.00 78.00 189 ARG A N 1
ATOM 1535 C CA . ARG A 1 189 ? 14.738 8.648 -62.322 1.00 78.00 189 ARG A CA 1
ATOM 1536 C C . ARG A 1 189 ? 14.701 10.174 -62.481 1.00 78.00 189 ARG A C 1
ATOM 1538 O O . ARG A 1 189 ? 15.697 10.842 -62.223 1.00 78.00 189 ARG A O 1
ATOM 1545 N N . TYR A 1 190 ? 13.551 10.729 -62.866 1.00 80.88 190 TYR A N 1
ATOM 1546 C CA . TYR A 1 190 ? 13.348 12.177 -62.975 1.00 80.88 190 TYR A CA 1
ATOM 1547 C C . TYR A 1 190 ? 13.318 12.859 -61.598 1.00 80.88 190 TYR A C 1
ATOM 1549 O O . TYR A 1 190 ? 13.908 13.925 -61.437 1.00 80.88 190 TYR A O 1
ATOM 1557 N N . LEU A 1 191 ? 12.680 12.239 -60.601 1.00 75.88 191 LEU A N 1
ATOM 1558 C CA . LEU A 1 191 ? 12.608 12.724 -59.222 1.00 75.88 191 LEU A CA 1
ATOM 1559 C C . LEU A 1 191 ? 13.989 12.738 -58.560 1.00 75.88 191 LEU A C 1
ATOM 1561 O O . LEU A 1 191 ? 14.359 13.767 -58.006 1.00 75.88 191 LEU A O 1
ATOM 1565 N N . TYR A 1 192 ? 14.793 11.679 -58.717 1.00 74.62 192 TYR A N 1
ATOM 1566 C CA . TYR A 1 192 ? 16.200 11.677 -58.291 1.00 74.62 192 TYR A CA 1
ATOM 1567 C C . TYR A 1 192 ? 17.016 12.765 -58.998 1.00 74.62 192 TYR A C 1
ATOM 1569 O O . TYR A 1 192 ? 17.781 13.478 -58.356 1.00 74.62 192 TYR A O 1
ATOM 1577 N N . GLY A 1 193 ? 16.828 12.944 -60.311 1.00 77.06 193 GLY A N 1
ATOM 1578 C CA . GLY A 1 193 ? 17.497 14.010 -61.060 1.00 77.06 193 GLY A CA 1
ATOM 1579 C C . GLY A 1 193 ? 17.113 15.414 -60.579 1.00 77.06 193 GLY A C 1
ATOM 1580 O O . GLY A 1 193 ? 17.962 16.300 -60.509 1.00 77.06 193 GLY A O 1
ATOM 1581 N N . LYS A 1 194 ? 15.845 15.626 -60.209 1.00 73.12 194 LYS A N 1
ATOM 1582 C CA . LYS A 1 194 ? 15.348 16.898 -59.670 1.00 73.12 194 LYS A CA 1
ATOM 1583 C C . LYS A 1 194 ? 15.808 17.128 -58.229 1.00 73.12 194 LYS A C 1
ATOM 1585 O O . LYS A 1 194 ? 16.182 18.248 -57.903 1.00 73.12 194 LYS A O 1
ATOM 1590 N N . LEU A 1 195 ? 15.852 16.079 -57.408 1.00 72.75 195 LEU A N 1
ATOM 1591 C CA . LEU A 1 195 ? 16.381 16.121 -56.045 1.00 72.75 195 LEU A CA 1
ATOM 1592 C C . LEU A 1 195 ? 17.881 16.441 -56.036 1.00 72.75 195 LEU A C 1
ATOM 1594 O O . LEU A 1 195 ? 18.304 17.279 -55.249 1.00 72.75 195 LEU A O 1
ATOM 1598 N N . ASN A 1 196 ? 18.658 15.859 -56.957 1.00 72.75 196 ASN A N 1
ATOM 1599 C CA . ASN A 1 196 ? 20.082 16.168 -57.117 1.00 72.75 196 ASN A CA 1
ATOM 1600 C C . ASN A 1 196 ? 20.325 17.613 -57.570 1.00 72.75 196 ASN A C 1
ATOM 1602 O O . ASN A 1 196 ? 21.257 18.240 -57.082 1.00 72.75 196 ASN A O 1
ATOM 1606 N N . LYS A 1 197 ? 19.485 18.169 -58.457 1.00 73.25 197 LYS A N 1
ATOM 1607 C CA . LYS A 1 197 ? 19.566 19.592 -58.836 1.00 73.25 197 LYS A CA 1
ATOM 1608 C 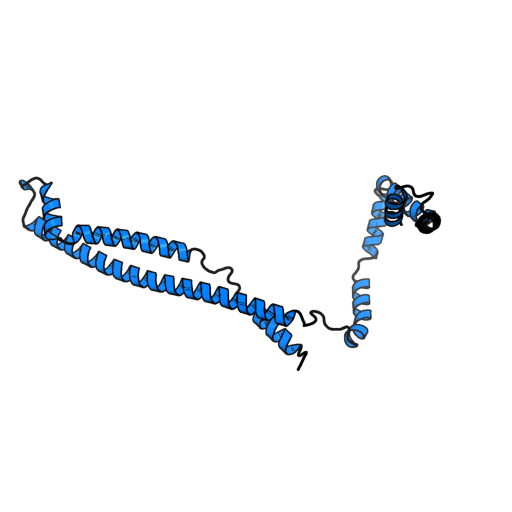C . LYS A 1 197 ? 19.239 20.518 -57.665 1.00 73.25 197 LYS A C 1
ATOM 1610 O O . LYS A 1 197 ? 19.968 21.469 -57.431 1.00 73.25 197 LYS A O 1
ATOM 1615 N N . ILE A 1 198 ? 18.198 20.197 -56.893 1.00 69.31 198 ILE A N 1
ATOM 1616 C CA . ILE A 1 198 ? 17.847 20.949 -55.680 1.00 69.31 198 ILE A CA 1
ATOM 1617 C C . ILE A 1 198 ? 18.980 20.857 -54.648 1.00 69.31 198 ILE A C 1
ATOM 1619 O O . ILE A 1 198 ? 19.324 21.865 -54.053 1.00 69.31 198 ILE A O 1
ATOM 1623 N N . HIS A 1 199 ? 19.614 19.691 -54.484 1.00 63.44 199 HIS A N 1
ATOM 1624 C CA . HIS A 1 199 ? 20.791 19.533 -53.620 1.00 63.44 199 HIS A CA 1
ATOM 1625 C C . HIS A 1 199 ? 22.022 20.312 -54.103 1.00 63.44 199 HIS A C 1
ATOM 1627 O O . HIS A 1 199 ? 22.803 20.761 -53.273 1.00 63.44 199 HIS A O 1
ATOM 1633 N N . GLN A 1 200 ? 22.202 20.481 -55.415 1.00 64.31 200 GLN A N 1
ATOM 1634 C CA . GLN A 1 200 ? 23.293 21.282 -55.985 1.00 64.31 200 GLN A CA 1
ATOM 1635 C C . GLN A 1 200 ? 23.073 22.796 -55.836 1.00 64.31 200 GLN A C 1
ATOM 1637 O O . GLN A 1 200 ? 24.052 23.533 -55.769 1.00 64.31 200 GLN A O 1
ATOM 1642 N N . ASP A 1 201 ? 21.820 23.253 -55.750 1.00 60.31 201 ASP A N 1
ATOM 1643 C CA . ASP A 1 201 ? 21.477 24.667 -55.535 1.00 60.31 201 ASP A CA 1
ATOM 1644 C C . ASP A 1 201 ? 21.521 25.080 -54.044 1.00 60.31 201 ASP A C 1
ATOM 1646 O O . ASP A 1 201 ? 21.559 26.272 -53.725 1.00 60.31 201 ASP A O 1
ATOM 1650 N N . ILE A 1 202 ? 21.586 24.113 -53.117 1.00 57.44 202 ILE A N 1
ATOM 1651 C CA . ILE A 1 202 ? 21.768 24.367 -51.680 1.00 57.44 202 ILE A CA 1
ATOM 1652 C C . ILE A 1 202 ? 23.237 24.730 -51.430 1.00 57.44 202 ILE A C 1
ATOM 1654 O O . ILE A 1 202 ? 24.111 23.874 -51.319 1.00 57.44 202 ILE A O 1
ATOM 1658 N N . GLY A 1 203 ? 23.506 26.034 -51.356 1.00 56.69 203 GLY A N 1
ATOM 1659 C CA . GLY A 1 203 ? 24.844 26.578 -51.115 1.00 56.69 203 GLY A CA 1
ATOM 1660 C C . GLY A 1 203 ? 25.153 27.885 -51.847 1.00 56.69 203 GLY A C 1
ATOM 1661 O O . GLY A 1 203 ? 26.247 28.424 -51.675 1.00 56.69 203 GLY A O 1
ATOM 1662 N N . HIS A 1 204 ? 24.242 28.426 -52.668 1.00 55.91 204 HIS A N 1
ATOM 1663 C CA . HIS A 1 204 ? 24.444 29.694 -53.383 1.00 55.91 204 HIS A CA 1
ATOM 1664 C C . HIS A 1 204 ? 23.365 30.726 -53.012 1.00 55.91 204 HIS A C 1
ATOM 1666 O O . HIS A 1 204 ? 22.265 30.757 -53.557 1.00 55.91 204 HIS A O 1
ATOM 1672 N N . PHE A 1 205 ? 23.728 31.634 -52.103 1.00 52.88 205 PHE A N 1
ATOM 1673 C CA . PHE A 1 205 ? 22.873 32.615 -51.408 1.00 52.88 205 PHE A CA 1
ATOM 1674 C C . PHE A 1 205 ? 22.094 33.614 -52.300 1.00 52.88 205 PHE A C 1
ATOM 1676 O O . PHE A 1 205 ? 21.350 34.446 -51.793 1.00 52.88 205 PHE A O 1
ATOM 1683 N N . LYS A 1 206 ? 22.264 33.586 -53.630 1.00 53.81 206 LYS A N 1
ATOM 1684 C CA . LYS A 1 206 ? 21.657 34.556 -54.565 1.00 53.81 206 LYS A CA 1
ATOM 1685 C C . LYS A 1 206 ? 20.427 34.044 -55.327 1.00 53.81 206 LYS A C 1
ATOM 1687 O O . LYS A 1 206 ? 19.839 34.821 -56.076 1.00 53.81 206 LYS A O 1
ATOM 1692 N N . ARG A 1 207 ? 20.030 32.776 -55.163 1.00 56.75 207 ARG A N 1
ATOM 1693 C CA . ARG A 1 207 ? 18.867 32.179 -55.858 1.00 56.75 207 ARG A CA 1
ATOM 1694 C C . ARG A 1 207 ? 17.987 31.290 -54.973 1.00 56.75 207 ARG A C 1
ATOM 1696 O O . ARG A 1 207 ? 17.201 30.508 -55.493 1.00 56.75 207 ARG A O 1
ATOM 1703 N N . ASP A 1 208 ? 18.101 31.420 -53.658 1.00 54.53 208 ASP A N 1
ATOM 1704 C CA . ASP A 1 208 ? 17.425 30.517 -52.731 1.00 54.53 208 ASP A CA 1
ATOM 1705 C C . ASP A 1 208 ? 15.954 30.925 -52.519 1.00 54.53 208 ASP A C 1
ATOM 1707 O O . ASP A 1 208 ? 15.654 32.016 -52.028 1.00 54.53 208 ASP A O 1
ATOM 1711 N N . SER A 1 209 ? 15.019 30.068 -52.936 1.00 62.06 209 SER A N 1
ATOM 1712 C CA . SER A 1 209 ? 13.589 30.199 -52.647 1.00 62.06 209 SER A CA 1
ATOM 1713 C C . SER A 1 209 ? 13.208 29.239 -51.518 1.00 62.06 209 SER A C 1
ATOM 1715 O O . SER A 1 209 ? 13.461 28.040 -51.605 1.00 62.06 209 SER A O 1
ATOM 1717 N N . GLN A 1 210 ? 12.519 29.728 -50.480 1.00 62.66 210 GLN A N 1
ATOM 1718 C CA . GLN A 1 210 ? 12.121 28.936 -49.298 1.00 62.66 210 GLN A CA 1
ATOM 1719 C C . GLN A 1 210 ? 11.243 27.699 -49.607 1.00 62.66 210 GLN A C 1
ATOM 1721 O O . GLN A 1 210 ? 11.007 26.867 -48.734 1.00 62.66 210 GLN A O 1
ATOM 1726 N N . TRP A 1 211 ? 10.778 27.544 -50.850 1.00 65.50 211 TRP A N 1
ATOM 1727 C CA . TRP A 1 211 ? 10.013 26.391 -51.326 1.00 65.50 211 TRP A CA 1
ATOM 1728 C C . TRP A 1 211 ? 10.865 25.151 -51.649 1.00 65.50 211 TRP A C 1
ATOM 1730 O O . TRP A 1 211 ? 10.305 24.070 -51.842 1.00 65.50 211 TRP A O 1
ATOM 1740 N N . HIS A 1 212 ? 12.198 25.256 -51.682 1.00 65.62 212 HIS A N 1
ATOM 1741 C CA . HIS A 1 212 ? 13.074 24.118 -51.992 1.00 65.62 212 HIS A CA 1
ATOM 1742 C C . HIS A 1 212 ? 13.077 23.040 -50.898 1.00 65.62 212 HIS A C 1
ATOM 1744 O O . HIS A 1 212 ? 13.010 21.851 -51.213 1.00 65.62 212 HIS A O 1
ATOM 1750 N N . THR A 1 213 ? 13.062 23.435 -49.624 1.00 65.50 213 THR A N 1
ATOM 1751 C CA . THR A 1 213 ? 13.037 22.526 -48.466 1.00 65.50 213 THR A CA 1
ATOM 1752 C C . THR A 1 213 ? 11.749 21.692 -48.374 1.00 65.50 213 THR A C 1
ATOM 1754 O O . THR A 1 213 ? 11.855 20.464 -48.314 1.00 65.50 213 THR A O 1
ATOM 1757 N N . PRO A 1 214 ? 10.528 22.276 -48.426 1.00 71.69 214 PRO A N 1
ATOM 1758 C CA . PRO A 1 214 ? 9.301 21.478 -48.404 1.00 71.69 214 PRO A CA 1
ATOM 1759 C C . PRO A 1 214 ? 9.156 20.592 -49.649 1.00 71.69 214 PRO A C 1
ATOM 1761 O O . PRO A 1 214 ? 8.658 19.473 -49.549 1.00 71.69 214 PRO A O 1
ATOM 1764 N N . LEU A 1 215 ? 9.638 21.035 -50.814 1.00 71.25 215 LEU A N 1
ATOM 1765 C CA . LEU A 1 215 ? 9.577 20.252 -52.049 1.00 71.25 215 LEU A CA 1
ATOM 1766 C C . LEU A 1 215 ? 10.555 19.065 -52.032 1.00 71.25 215 LEU A C 1
ATOM 1768 O O . LEU A 1 215 ? 10.207 17.991 -52.517 1.00 71.25 215 LEU A O 1
ATOM 1772 N N . ALA A 1 216 ? 11.742 19.217 -51.437 1.00 68.00 216 ALA A N 1
ATOM 1773 C CA . ALA A 1 216 ? 12.687 18.117 -51.240 1.00 68.00 216 ALA A CA 1
ATOM 1774 C C . ALA A 1 216 ? 12.136 17.052 -50.279 1.00 68.00 216 ALA A C 1
ATOM 1776 O O . ALA A 1 216 ? 12.236 15.860 -50.569 1.00 68.00 216 ALA A O 1
ATOM 1777 N N . ILE A 1 217 ? 11.495 17.473 -49.182 1.00 71.56 217 ILE A N 1
ATOM 1778 C CA . ILE A 1 217 ? 10.815 16.564 -48.247 1.00 71.56 217 ILE A CA 1
ATOM 1779 C C . ILE A 1 217 ? 9.676 15.827 -48.958 1.00 71.56 217 ILE A C 1
ATOM 1781 O O . ILE A 1 217 ? 9.583 14.607 -48.859 1.00 71.56 217 ILE A O 1
ATOM 1785 N N . LEU A 1 218 ? 8.851 16.541 -49.730 1.00 73.44 218 LEU A N 1
ATOM 1786 C CA . LEU A 1 218 ? 7.753 15.940 -50.486 1.00 73.44 218 LEU A CA 1
ATOM 1787 C C . LEU A 1 218 ? 8.258 14.914 -51.507 1.00 73.44 218 LEU A C 1
ATOM 1789 O O . LEU A 1 218 ? 7.709 13.822 -51.578 1.00 73.44 218 LEU A O 1
ATOM 1793 N N . ILE A 1 219 ? 9.315 15.230 -52.265 1.00 70.38 219 ILE A N 1
ATOM 1794 C CA . ILE A 1 219 ? 9.925 14.283 -53.210 1.00 70.38 219 ILE A CA 1
ATOM 1795 C C . ILE A 1 219 ? 10.469 13.054 -52.477 1.00 70.38 219 ILE A C 1
ATOM 1797 O O . ILE A 1 219 ? 10.307 11.957 -52.990 1.00 70.38 219 ILE A O 1
ATOM 1801 N N . ASN A 1 220 ? 11.073 13.218 -51.297 1.00 71.75 220 ASN A N 1
ATOM 1802 C CA . ASN A 1 220 ? 11.597 12.102 -50.508 1.00 71.75 220 ASN A CA 1
ATOM 1803 C C . ASN A 1 220 ? 10.481 11.204 -49.942 1.00 71.75 220 ASN A C 1
ATOM 1805 O O . ASN A 1 220 ? 10.653 9.999 -49.850 1.00 71.75 220 ASN A O 1
ATOM 1809 N N . ILE A 1 221 ? 9.320 11.775 -49.608 1.00 72.19 221 ILE A N 1
ATOM 1810 C CA . ILE A 1 221 ? 8.125 11.007 -49.216 1.00 72.19 221 ILE A CA 1
ATOM 1811 C C . ILE A 1 221 ? 7.519 10.265 -50.420 1.00 72.19 221 ILE A C 1
ATOM 1813 O O . ILE A 1 221 ? 6.927 9.202 -50.258 1.00 72.19 221 ILE A O 1
ATOM 1817 N N . LEU A 1 222 ? 7.638 10.832 -51.624 1.00 67.25 222 LEU A N 1
ATOM 1818 C CA . LEU A 1 222 ? 7.075 10.277 -52.858 1.00 67.25 222 LEU A CA 1
ATOM 1819 C C . LEU A 1 222 ? 7.923 9.144 -53.479 1.00 67.25 222 LEU A C 1
ATOM 1821 O O . LEU A 1 222 ? 7.452 8.501 -54.417 1.00 67.25 222 LEU A O 1
ATOM 1825 N N . LEU A 1 223 ? 9.174 8.965 -53.045 1.00 62.88 223 LEU A N 1
ATOM 1826 C CA . LEU A 1 223 ? 10.196 8.115 -53.674 1.00 62.88 223 LEU A CA 1
ATOM 1827 C C . LEU A 1 223 ? 10.354 6.762 -52.976 1.00 62.88 223 LEU A C 1
ATOM 1829 O O . LEU A 1 223 ? 10.598 5.780 -53.716 1.00 62.88 223 LEU A O 1
#

Radius of gyration: 42.24 Å; chains: 1; bounding box: 78×56×111 Å

Foldseek 3Di:
DPDDPVVLVVLVVVLVPQDPCPPPPPCLVVVLVVLVVVLVVLVVVLVCCVPVLVNLVVVCVPPDPVPDDPVVSVVSSVVSVVVNVVSVVVSVVSVVVSVVSVVSVVVSVVSVVVSVVSVVVSVVVCVPPPPDDPCDPVNVVCVVVVVVVVVVPPPPVVVVVVVVVCCVVCVVVCVVVVVLVVVLVVCVVVLVVVLVVLVVPPPDPPDDDPVSVVVNVVSVVSD